Protein AF-A0A0F8WGF6-F1 (afdb_monomer)

Sequence (261 aa):
LGSDKEVLELLQSGDIAFAFGIPAAKLSSFLPEWDALTLPYLFQSEQEMIDWTRSEASKIMFEKLERGGFKGISYSSFSMRVPLSNKPLRSIEDFKGLKIRVMGTPVAIDTYKALGASSVPMPFGEVYIALQTGVVDACENGTATLYGQRFYEVADYLSTLAVLPSLSLTLMSKKVWDSLSQEEQKAIMDAEPEVFETTKNALFALNEKGLTEMKKAGIEIIEPVNPEDFSRALRGVWDKYLPKFEPWVQDIVKGILGDRY

Structure (mmCIF, N/CA/C/O backbone):
data_AF-A0A0F8WGF6-F1
#
_entry.id   AF-A0A0F8WGF6-F1
#
loop_
_atom_site.group_PDB
_atom_site.id
_atom_site.type_symbol
_atom_site.label_atom_id
_atom_site.label_alt_id
_atom_site.label_comp_id
_atom_site.label_asym_id
_atom_site.label_entity_id
_atom_site.label_seq_id
_atom_site.pdbx_PDB_ins_code
_atom_site.Cartn_x
_atom_site.Cartn_y
_atom_site.Cartn_z
_atom_site.occupancy
_atom_site.B_iso_or_equiv
_atom_site.auth_seq_id
_atom_site.auth_comp_id
_atom_site.auth_asym_id
_atom_site.auth_atom_id
_atom_site.pdbx_PDB_model_num
ATOM 1 N N . LEU A 1 1 ? -4.273 -18.028 7.497 1.00 81.06 1 LEU A N 1
ATOM 2 C CA . LEU A 1 1 ? -5.603 -18.613 7.785 1.00 81.06 1 LEU A CA 1
ATOM 3 C C . LEU A 1 1 ? -6.486 -18.503 6.534 1.00 81.06 1 LEU A C 1
ATOM 5 O O . LEU A 1 1 ? -7.626 -18.083 6.631 1.00 81.06 1 LEU A O 1
ATOM 9 N N . GLY A 1 2 ? -5.944 -18.842 5.357 1.00 84.62 2 GLY A N 1
ATOM 10 C CA . GLY A 1 2 ? -6.546 -18.467 4.072 1.00 84.62 2 GLY A CA 1
ATOM 11 C C . GLY A 1 2 ? -6.038 -17.125 3.530 1.00 84.62 2 GLY A C 1
ATOM 12 O O . GLY A 1 2 ? -5.078 -16.556 4.056 1.00 84.62 2 GLY A O 1
ATOM 13 N N . SER A 1 3 ? -6.670 -16.677 2.451 1.00 83.25 3 SER A N 1
ATOM 14 C CA . SER A 1 3 ? -6.510 -15.383 1.782 1.00 83.25 3 SER A CA 1
ATOM 15 C C . SER A 1 3 ? -6.989 -14.206 2.643 1.00 83.25 3 SER A C 1
ATOM 17 O O . SER A 1 3 ? -7.759 -14.391 3.581 1.00 83.25 3 SER A O 1
ATOM 19 N N . ASP A 1 4 ? -6.603 -12.974 2.288 1.00 86.31 4 ASP A N 1
ATOM 20 C CA . ASP A 1 4 ? -7.017 -11.763 3.024 1.00 86.31 4 ASP A CA 1
ATOM 21 C C . ASP A 1 4 ? -8.543 -11.645 3.169 1.00 86.31 4 ASP A C 1
ATOM 23 O O . ASP A 1 4 ? -9.040 -11.212 4.206 1.00 86.31 4 ASP A O 1
ATOM 27 N N . LYS A 1 5 ? -9.295 -12.055 2.138 1.00 86.25 5 LYS A N 1
ATOM 28 C CA . LYS A 1 5 ? -10.762 -12.031 2.156 1.00 86.25 5 LYS A CA 1
ATOM 29 C C . LYS A 1 5 ? -11.323 -13.024 3.175 1.00 86.25 5 LYS A C 1
ATOM 31 O O . LYS A 1 5 ? -12.173 -12.645 3.970 1.00 86.25 5 LYS A O 1
ATOM 36 N N . GLU A 1 6 ? -10.821 -14.256 3.174 1.00 91.12 6 GLU A N 1
ATOM 37 C CA . GLU A 1 6 ? -11.247 -15.294 4.124 1.00 91.12 6 GLU A CA 1
ATOM 38 C C . GLU A 1 6 ? -10.898 -14.888 5.563 1.00 91.12 6 GLU A C 1
ATOM 40 O O . GLU A 1 6 ? -11.707 -15.051 6.469 1.00 91.12 6 GLU A O 1
ATOM 45 N N . VAL A 1 7 ? -9.728 -14.278 5.782 1.00 94.56 7 VAL A N 1
ATOM 46 C CA . VAL A 1 7 ? -9.333 -13.752 7.100 1.00 94.56 7 VAL A CA 1
ATOM 47 C C . VAL A 1 7 ? -10.275 -12.639 7.572 1.00 94.56 7 VAL A C 1
ATOM 49 O O . VAL A 1 7 ? -10.658 -12.621 8.741 1.00 94.56 7 VAL A O 1
ATOM 52 N N . LEU A 1 8 ? -10.679 -11.729 6.682 1.00 95.38 8 LEU A N 1
ATOM 53 C CA . LEU A 1 8 ? -11.668 -10.695 7.000 1.00 95.38 8 LEU A CA 1
ATOM 54 C C . LEU A 1 8 ? -13.040 -11.304 7.332 1.00 95.38 8 LEU A C 1
ATOM 56 O O . LEU A 1 8 ? -13.666 -10.888 8.300 1.00 95.38 8 LEU A O 1
ATOM 60 N N . GLU A 1 9 ? -13.488 -12.328 6.610 1.00 95.44 9 GLU A N 1
ATOM 61 C CA . GLU A 1 9 ? -14.743 -13.031 6.920 1.00 9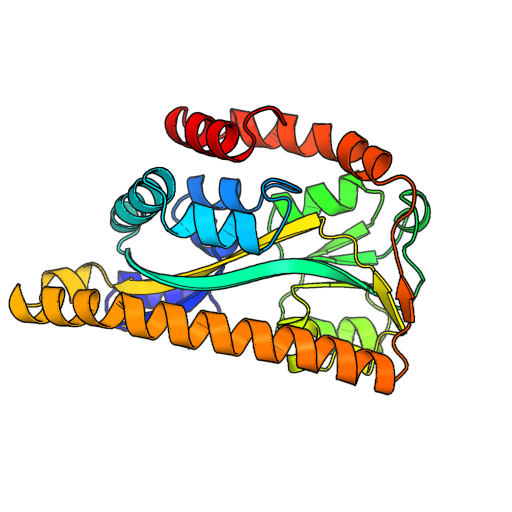5.44 9 GLU A CA 1
ATOM 62 C C . GLU A 1 9 ? -14.691 -13.717 8.303 1.00 95.44 9 GLU A C 1
ATOM 64 O O . GLU A 1 9 ? -15.644 -13.604 9.077 1.00 95.44 9 GLU A O 1
ATOM 69 N N . LEU A 1 10 ? -13.556 -14.330 8.669 1.00 97.50 10 LEU A N 1
ATOM 70 C CA . LEU A 1 10 ? -13.339 -14.912 10.005 1.00 97.50 10 LEU A CA 1
ATOM 71 C C . LEU A 1 10 ? -13.330 -13.850 11.122 1.00 97.50 10 LEU A C 1
ATOM 73 O O . LEU A 1 10 ? -13.774 -14.115 12.242 1.00 97.50 10 LEU A O 1
ATOM 77 N N . LEU A 1 11 ? -12.833 -12.639 10.843 1.00 97.62 11 LEU A N 1
ATOM 78 C CA . LEU A 1 11 ? -12.949 -11.515 11.777 1.00 97.62 11 LEU A CA 1
ATOM 79 C C . LEU A 1 11 ? -14.412 -11.084 11.945 1.00 97.62 11 LEU A C 1
ATOM 81 O O . LEU A 1 11 ? -14.843 -10.829 13.069 1.00 97.62 11 LEU A O 1
ATOM 85 N N . GLN A 1 12 ? -15.198 -11.019 10.866 1.00 96.44 12 GLN A N 1
ATOM 86 C CA . GLN A 1 12 ? -16.612 -10.629 10.947 1.00 96.44 12 GLN A CA 1
ATOM 87 C C . GLN A 1 12 ? -17.445 -11.625 11.763 1.00 96.44 12 GLN A C 1
ATOM 89 O O . GLN A 1 12 ? -18.281 -11.210 12.569 1.00 96.44 12 GLN A O 1
ATOM 94 N N . SER A 1 13 ? -17.214 -12.931 11.589 1.00 96.94 13 SER A N 1
ATOM 95 C CA . SER A 1 13 ? -17.909 -13.973 12.359 1.00 96.94 13 SER A CA 1
ATOM 96 C C . SER A 1 13 ? -17.486 -14.007 13.834 1.00 96.94 13 SER A C 1
ATOM 98 O O . SER A 1 13 ? -18.266 -14.439 14.697 1.00 96.94 13 SER A O 1
ATOM 100 N N . GLY A 1 14 ? -16.287 -13.494 14.132 1.00 97.62 14 GLY A N 1
ATOM 101 C CA . GLY A 1 14 ? -15.643 -13.566 15.441 1.00 97.62 14 GLY A CA 1
ATOM 102 C C . GLY A 1 14 ? -14.938 -14.899 15.694 1.00 97.62 14 GLY A C 1
ATOM 103 O O . GLY A 1 14 ? -14.592 -15.177 16.839 1.00 97.62 14 GLY A O 1
ATOM 104 N N . ASP A 1 15 ? -14.724 -15.711 14.653 1.00 97.81 15 ASP A N 1
ATOM 105 C CA . ASP A 1 15 ? -13.977 -16.972 14.752 1.00 97.81 15 ASP A CA 1
ATOM 106 C C . ASP A 1 15 ? -12.487 -16.723 15.022 1.00 97.81 15 ASP A C 1
ATOM 108 O O . ASP A 1 15 ? -11.810 -17.549 15.636 1.00 97.81 15 ASP A O 1
ATOM 112 N N . ILE A 1 16 ? -11.981 -15.558 14.602 1.00 98.06 16 ILE A N 1
ATOM 113 C CA . ILE A 1 16 ? -10.690 -15.027 15.039 1.00 98.06 16 ILE A CA 1
ATOM 114 C C . ILE A 1 16 ? -10.862 -13.638 15.648 1.00 98.06 16 ILE A C 1
ATOM 116 O O . ILE A 1 16 ? -11.676 -12.832 15.197 1.00 98.06 16 ILE A O 1
ATOM 120 N N . ALA A 1 17 ? -10.068 -13.351 16.680 1.00 97.69 17 ALA A N 1
ATOM 121 C CA . ALA A 1 17 ? -10.114 -12.067 17.365 1.00 97.69 17 ALA A CA 1
ATOM 122 C C . ALA A 1 17 ? -9.336 -10.991 16.604 1.00 97.69 17 ALA A C 1
ATOM 124 O O . ALA A 1 17 ? -9.873 -9.914 16.393 1.00 97.69 17 ALA A O 1
ATOM 125 N N . PHE A 1 18 ? -8.109 -11.287 16.165 1.00 97.25 18 PHE A N 1
ATOM 126 C CA . PHE A 1 18 ? -7.213 -10.325 15.522 1.00 97.25 18 PHE A CA 1
ATOM 127 C C . PHE A 1 18 ? -6.717 -10.819 14.166 1.00 97.25 18 PHE A C 1
ATOM 129 O O . PHE A 1 18 ? -6.469 -12.011 13.979 1.00 97.25 18 PHE A O 1
ATOM 136 N N . ALA A 1 19 ? -6.486 -9.877 13.255 1.00 96.25 19 ALA A N 1
ATOM 137 C CA . ALA A 1 19 ? -5.658 -10.080 12.078 1.00 96.25 19 ALA A CA 1
ATOM 138 C C . ALA A 1 19 ? -4.670 -8.922 11.931 1.00 96.25 19 ALA A C 1
ATOM 140 O O . ALA A 1 19 ? -5.023 -7.754 12.087 1.00 96.25 19 ALA A O 1
ATOM 141 N N . PHE A 1 20 ? -3.425 -9.263 11.620 1.00 92.75 20 PHE A N 1
ATOM 142 C CA . PHE A 1 20 ? -2.333 -8.317 11.431 1.00 92.75 20 PHE A CA 1
ATOM 143 C C . PHE A 1 20 ? -1.963 -8.231 9.950 1.00 92.75 20 PHE A C 1
ATOM 145 O O . PHE A 1 20 ? -1.984 -9.246 9.253 1.00 92.75 20 PHE A O 1
ATOM 152 N N . GLY A 1 21 ? -1.580 -7.041 9.481 1.00 89.44 21 GLY A N 1
ATOM 153 C CA . GLY A 1 21 ? -1.064 -6.856 8.125 1.00 89.44 21 GLY A CA 1
ATOM 154 C C . GLY A 1 21 ? -2.125 -6.935 7.028 1.00 89.44 21 GLY A C 1
ATOM 155 O O . GLY A 1 21 ? -1.789 -7.273 5.897 1.00 89.44 21 GLY A O 1
ATOM 156 N N . ILE A 1 22 ? -3.392 -6.633 7.331 1.00 92.44 22 ILE A N 1
ATOM 157 C CA . ILE A 1 22 ? -4.458 -6.620 6.323 1.00 92.44 22 ILE A CA 1
ATOM 158 C C . ILE A 1 22 ? -4.284 -5.398 5.415 1.00 92.44 22 ILE A C 1
ATOM 160 O O . ILE A 1 22 ? -4.376 -4.274 5.916 1.00 92.44 22 ILE A O 1
ATOM 164 N N . PRO A 1 23 ? -4.076 -5.558 4.095 1.00 90.94 23 PRO A N 1
ATOM 165 C CA . PRO A 1 23 ? -3.904 -4.412 3.210 1.00 90.94 23 PRO A CA 1
ATOM 166 C C . PRO A 1 23 ? -5.186 -3.575 3.115 1.00 90.94 23 PRO A C 1
ATOM 168 O O . PRO A 1 23 ? -6.272 -4.117 2.905 1.00 90.94 23 PRO A O 1
ATOM 171 N N . ALA A 1 24 ? -5.061 -2.246 3.161 1.00 92.81 24 ALA A N 1
ATOM 172 C CA . ALA A 1 24 ? -6.176 -1.309 2.982 1.00 92.81 24 ALA A CA 1
ATOM 173 C C . ALA A 1 24 ? -6.967 -1.589 1.690 1.00 92.81 24 ALA A C 1
ATOM 175 O O . ALA A 1 24 ? -8.193 -1.621 1.685 1.00 92.81 24 ALA A O 1
ATOM 176 N N . ALA A 1 25 ? -6.261 -1.921 0.611 1.00 89.25 25 ALA A N 1
ATOM 177 C CA . ALA A 1 25 ? -6.846 -2.266 -0.683 1.00 89.25 25 ALA A CA 1
ATOM 178 C C . ALA A 1 25 ? -7.723 -3.537 -0.678 1.00 89.25 25 ALA A C 1
ATOM 180 O O . ALA A 1 25 ? -8.419 -3.810 -1.650 1.00 89.25 25 ALA A O 1
ATOM 181 N N . LYS A 1 26 ? -7.652 -4.370 0.368 1.00 88.75 26 LYS A N 1
ATOM 182 C CA . LYS A 1 26 ? -8.511 -5.555 0.533 1.00 88.75 26 LYS A CA 1
ATOM 183 C C . LYS A 1 26 ? -9.782 -5.240 1.309 1.00 88.75 26 LYS A C 1
ATOM 185 O O . LYS A 1 26 ? -10.792 -5.911 1.107 1.00 88.75 26 LYS A O 1
ATOM 190 N N . LEU A 1 27 ? -9.756 -4.191 2.130 1.00 91.62 27 LEU A N 1
ATOM 191 C CA . LEU A 1 27 ? -10.931 -3.715 2.854 1.00 91.62 27 LEU A CA 1
ATOM 192 C C . LEU A 1 27 ? -12.001 -3.148 1.926 1.00 91.62 27 LEU A C 1
ATOM 194 O O . LEU A 1 27 ? -13.174 -3.209 2.275 1.00 91.62 27 LEU A O 1
ATOM 198 N N . SER A 1 28 ? -11.644 -2.676 0.731 1.00 88.06 28 SER A N 1
ATOM 199 C CA . SER A 1 28 ? -12.600 -2.101 -0.224 1.00 88.06 28 SER A CA 1
ATOM 200 C C . SER A 1 28 ? -13.688 -3.058 -0.702 1.00 88.06 28 SER A C 1
ATOM 202 O O . SER A 1 28 ? -14.770 -2.614 -1.076 1.00 88.06 28 SER A O 1
ATOM 204 N N . SER A 1 29 ? -13.452 -4.372 -0.612 1.00 86.50 29 SER A N 1
ATOM 205 C CA . SER A 1 29 ? -14.488 -5.385 -0.866 1.00 86.50 29 SER A CA 1
ATOM 206 C C . SER A 1 29 ? -15.627 -5.352 0.164 1.00 86.50 29 SER A C 1
ATOM 208 O O . SER A 1 29 ? -16.708 -5.864 -0.111 1.00 86.50 29 SER A O 1
ATOM 210 N N . PHE A 1 30 ? -15.390 -4.748 1.330 1.00 90.69 30 PHE A N 1
ATOM 211 C CA . PHE A 1 30 ? -16.356 -4.568 2.416 1.00 90.69 30 PHE A CA 1
ATOM 212 C C . PHE A 1 30 ? -16.740 -3.093 2.603 1.00 90.69 30 PHE A C 1
ATOM 214 O O . PHE A 1 30 ? -17.878 -2.784 2.947 1.00 90.69 30 PHE A O 1
ATOM 221 N N . LEU A 1 31 ? -15.784 -2.187 2.394 1.00 94.31 31 LEU A N 1
ATOM 222 C CA . LEU A 1 31 ? -15.858 -0.765 2.718 1.00 94.31 31 LEU A CA 1
ATOM 223 C C . LEU A 1 31 ? -15.196 0.051 1.593 1.00 94.31 31 LEU A C 1
ATOM 225 O O . LEU A 1 31 ? -13.993 0.324 1.664 1.00 94.31 31 LEU A O 1
ATOM 229 N N . PRO A 1 32 ? -15.946 0.418 0.536 1.00 92.44 32 PRO A N 1
ATOM 230 C CA . PRO A 1 32 ? -15.393 0.997 -0.690 1.00 92.44 32 PRO A CA 1
ATOM 231 C C . PRO A 1 32 ? -14.498 2.224 -0.488 1.00 92.44 32 PRO A C 1
ATOM 233 O O . PRO A 1 32 ? -13.581 2.432 -1.277 1.00 92.44 32 PRO A O 1
ATOM 236 N N . GLU A 1 33 ? -14.704 3.018 0.568 1.00 94.12 33 GLU A N 1
ATOM 237 C CA . GLU A 1 33 ? -13.863 4.181 0.881 1.00 94.12 33 GLU A CA 1
ATOM 238 C C . GLU A 1 33 ? -12.366 3.858 1.033 1.00 94.12 33 GLU A C 1
ATOM 240 O O . GLU A 1 33 ? -11.526 4.721 0.783 1.00 94.12 33 GLU A O 1
ATOM 245 N N . TRP A 1 34 ? -12.007 2.624 1.399 1.00 94.31 34 TRP A N 1
ATOM 246 C CA . TRP A 1 34 ? -10.612 2.226 1.603 1.00 94.31 34 TRP A CA 1
ATOM 247 C C . TRP A 1 34 ? -9.813 2.132 0.301 1.00 94.31 34 TRP A C 1
ATOM 249 O O . TRP A 1 34 ? -8.591 2.285 0.333 1.00 94.31 34 TRP A O 1
ATOM 259 N N . ASP A 1 35 ? -10.479 1.970 -0.849 1.00 92.44 35 ASP A N 1
ATOM 260 C CA . ASP A 1 35 ? -9.809 2.053 -2.153 1.00 92.44 35 ASP A CA 1
ATOM 261 C C . ASP A 1 35 ? -9.271 3.467 -2.424 1.00 92.44 35 ASP A C 1
ATOM 263 O O . ASP A 1 35 ? -8.297 3.612 -3.164 1.00 92.44 35 ASP A O 1
ATOM 267 N N . ALA A 1 36 ? -9.836 4.511 -1.804 1.00 94.69 36 ALA A N 1
ATOM 268 C CA . ALA A 1 36 ? -9.379 5.885 -2.009 1.00 94.69 36 ALA A CA 1
ATOM 269 C C . ALA A 1 36 ? -7.936 6.087 -1.519 1.00 94.69 36 ALA A C 1
ATOM 271 O O . ALA A 1 36 ? -7.172 6.820 -2.140 1.00 94.69 36 ALA A O 1
ATOM 272 N N . LEU A 1 37 ? -7.528 5.358 -0.471 1.00 94.81 37 LEU A N 1
ATOM 273 C CA . LEU A 1 37 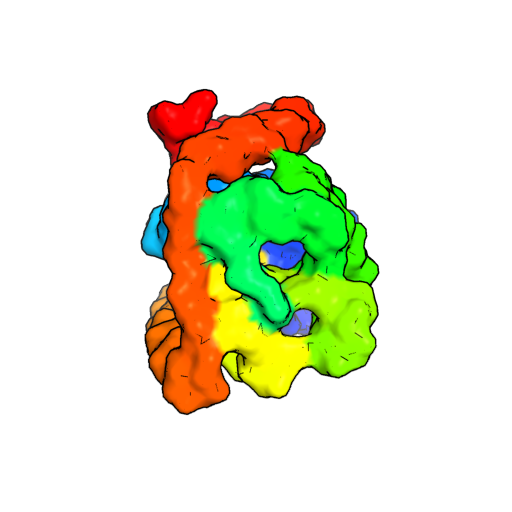? -6.163 5.380 0.070 1.00 94.81 37 LEU A CA 1
ATOM 274 C C . LEU A 1 37 ? -5.141 4.644 -0.807 1.00 94.81 37 LEU A C 1
ATOM 276 O O . LEU A 1 37 ? -3.960 4.611 -0.474 1.00 94.81 37 LEU A O 1
ATOM 280 N N . THR A 1 38 ? -5.590 4.041 -1.908 1.00 93.38 38 THR A N 1
ATOM 281 C CA . THR A 1 38 ? -4.748 3.317 -2.870 1.00 93.38 38 THR A CA 1
ATOM 282 C C . THR A 1 38 ? -4.528 4.105 -4.159 1.00 93.38 38 THR A C 1
ATOM 284 O O . THR A 1 38 ? -3.831 3.628 -5.053 1.00 93.38 38 THR A O 1
ATOM 287 N N . LEU A 1 39 ? -5.123 5.301 -4.275 1.00 96.00 39 LEU A N 1
ATOM 288 C CA . LEU A 1 39 ? -4.996 6.135 -5.465 1.00 96.00 39 LEU A CA 1
ATOM 289 C C . LEU A 1 39 ? -3.527 6.511 -5.718 1.00 96.00 39 LEU A C 1
ATOM 291 O O . LEU A 1 39 ? -2.783 6.807 -4.775 1.00 96.00 39 LEU A O 1
ATOM 295 N N . PRO A 1 40 ? -3.088 6.496 -6.988 1.00 95.81 40 PRO A N 1
ATOM 296 C CA . PRO A 1 40 ? -1.686 6.694 -7.317 1.00 95.81 40 PRO A CA 1
ATOM 297 C C . PRO A 1 40 ? -1.233 8.122 -6.996 1.00 95.81 40 PRO A C 1
ATOM 299 O O . PRO A 1 40 ? -1.952 9.081 -7.271 1.00 95.81 40 PRO A O 1
ATOM 302 N N . TYR A 1 41 ? -0.036 8.255 -6.422 1.00 94.88 41 TYR A N 1
ATOM 303 C CA . TYR A 1 41 ? 0.543 9.508 -5.915 1.00 94.88 41 TYR A CA 1
ATOM 304 C C . TYR A 1 41 ? -0.304 10.271 -4.884 1.00 94.88 41 TYR A C 1
ATOM 306 O O . TYR A 1 41 ? -0.076 11.465 -4.652 1.00 94.88 41 TYR A O 1
ATOM 314 N N . LEU A 1 42 ? -1.247 9.596 -4.212 1.00 96.19 42 LEU A N 1
ATOM 315 C CA . LEU A 1 42 ? -1.974 10.193 -3.090 1.00 96.19 42 LEU A CA 1
ATOM 316 C C . LEU A 1 42 ? -0.996 10.720 -2.029 1.00 96.19 42 LEU A C 1
ATOM 318 O O . LEU A 1 42 ? -1.110 11.872 -1.623 1.00 96.19 42 LEU A O 1
ATOM 322 N N . PHE A 1 43 ? 0.013 9.923 -1.672 1.00 95.62 43 PHE A N 1
ATOM 323 C CA . PHE A 1 43 ? 1.134 10.323 -0.819 1.00 95.62 43 PHE A CA 1
ATOM 324 C C . PHE A 1 43 ? 2.415 10.469 -1.656 1.00 95.62 43 PHE A C 1
ATOM 326 O O . PHE A 1 43 ? 2.632 9.705 -2.597 1.00 95.62 43 PHE A O 1
ATOM 333 N N . GLN A 1 44 ? 3.263 11.435 -1.309 1.00 89.81 44 GLN A N 1
ATOM 334 C CA . GLN A 1 44 ? 4.569 11.699 -1.926 1.00 89.81 44 GLN A CA 1
ATOM 335 C C . GLN A 1 44 ? 5.710 10.966 -1.216 1.00 89.81 44 GLN A C 1
ATOM 337 O O . GLN A 1 44 ? 6.784 10.787 -1.786 1.00 89.81 44 GLN A O 1
ATOM 342 N N . SER A 1 45 ? 5.508 10.553 0.037 1.00 91.31 45 SER A N 1
ATOM 343 C CA . SER A 1 45 ? 6.515 9.827 0.809 1.00 91.31 45 SER A CA 1
ATOM 344 C C . SER A 1 45 ? 5.893 8.921 1.869 1.00 91.31 45 SER A C 1
ATOM 346 O O . SER A 1 45 ? 4.755 9.120 2.298 1.00 91.31 45 SER A O 1
ATOM 348 N N . GLU A 1 46 ? 6.676 7.949 2.339 1.00 92.19 46 GLU A N 1
ATOM 349 C CA . GLU A 1 46 ? 6.305 7.124 3.495 1.00 92.19 46 GLU A CA 1
ATOM 350 C C . GLU A 1 46 ? 6.113 7.983 4.756 1.00 92.19 46 GLU A C 1
ATOM 352 O O . GLU A 1 46 ? 5.229 7.694 5.556 1.00 92.19 46 GLU A O 1
ATOM 357 N N . GLN A 1 47 ? 6.873 9.077 4.907 1.00 93.00 47 GLN A N 1
ATOM 358 C CA . GLN A 1 47 ? 6.732 9.991 6.043 1.00 93.00 47 GLN A CA 1
ATOM 359 C C . GLN A 1 47 ? 5.387 10.728 6.024 1.00 93.00 47 GLN A C 1
ATOM 361 O O . GLN A 1 47 ? 4.693 10.737 7.034 1.00 93.00 47 GLN A O 1
ATOM 366 N N . GLU A 1 48 ? 4.974 11.273 4.874 1.00 95.06 48 GLU A N 1
ATOM 367 C CA . GLU A 1 48 ? 3.656 11.916 4.727 1.00 95.06 48 GLU A CA 1
ATOM 368 C C . GLU A 1 48 ? 2.521 10.927 5.035 1.00 95.06 48 GLU A C 1
ATOM 370 O O . GLU A 1 48 ? 1.548 11.268 5.708 1.00 95.06 48 GLU A O 1
ATOM 375 N N . MET A 1 49 ? 2.670 9.674 4.594 1.00 95.12 49 MET A N 1
ATOM 376 C CA . MET A 1 49 ? 1.724 8.601 4.893 1.00 95.12 49 MET A CA 1
ATOM 377 C C . MET A 1 49 ? 1.653 8.302 6.398 1.00 95.12 49 MET A C 1
ATOM 379 O O . MET A 1 49 ? 0.558 8.190 6.949 1.00 95.12 49 MET A O 1
ATOM 383 N N . ILE A 1 50 ? 2.797 8.214 7.081 1.00 94.62 50 ILE A N 1
ATOM 384 C CA . ILE A 1 50 ? 2.871 8.004 8.535 1.00 94.62 50 ILE A CA 1
ATOM 385 C C . ILE A 1 50 ? 2.246 9.176 9.292 1.00 94.62 50 ILE A C 1
ATOM 387 O O . ILE A 1 50 ? 1.450 8.954 10.205 1.00 94.62 50 ILE A O 1
ATOM 391 N N . ASP A 1 51 ? 2.546 10.413 8.907 1.00 95.00 51 ASP A N 1
ATOM 392 C CA . ASP A 1 51 ? 1.984 11.598 9.557 1.00 95.00 51 ASP A CA 1
ATOM 393 C C . ASP A 1 51 ? 0.460 11.637 9.387 1.00 95.00 51 ASP A C 1
ATOM 395 O O . ASP A 1 51 ? -0.276 11.875 10.350 1.00 95.00 51 ASP A O 1
ATOM 399 N N . TRP A 1 52 ? -0.038 11.289 8.194 1.00 96.19 52 TRP A N 1
ATOM 400 C CA . TRP A 1 52 ? -1.472 11.174 7.944 1.00 96.19 52 TRP A CA 1
ATOM 401 C C . TRP A 1 52 ? -2.146 10.125 8.830 1.00 96.19 52 TRP A C 1
ATOM 403 O O . TRP A 1 52 ? -3.272 10.347 9.277 1.00 96.19 52 TRP A O 1
ATOM 413 N N . THR A 1 53 ? -1.480 9.015 9.158 1.00 94.00 53 THR A N 1
ATOM 414 C CA . THR A 1 53 ? -2.094 7.961 9.990 1.00 94.00 53 THR A CA 1
ATOM 415 C C . THR A 1 53 ? -2.445 8.435 11.400 1.00 94.00 53 THR A C 1
ATOM 417 O O . THR A 1 53 ? -3.338 7.865 12.028 1.00 94.00 53 THR A O 1
ATOM 420 N N . ARG A 1 54 ? -1.823 9.530 11.857 1.00 91.94 54 ARG A N 1
ATOM 421 C CA . ARG A 1 54 ? -2.078 10.196 13.145 1.00 91.94 54 ARG A CA 1
ATOM 422 C C . ARG A 1 54 ? -3.106 11.329 13.057 1.00 91.94 54 ARG A C 1
ATOM 424 O O . ARG A 1 54 ? -3.434 11.944 14.071 1.00 91.94 54 ARG A O 1
ATOM 431 N N . SER A 1 55 ? -3.596 11.632 11.857 1.00 96.25 55 SER A N 1
ATOM 432 C CA . SER A 1 55 ? -4.540 12.721 11.609 1.00 96.25 55 SER A CA 1
ATOM 433 C C . SER A 1 55 ? -5.968 12.380 12.040 1.00 96.25 55 SER A C 1
ATOM 435 O O . SER A 1 55 ? -6.341 11.218 12.203 1.00 96.25 55 SER A O 1
ATOM 437 N N . GLU A 1 56 ? -6.809 13.408 12.150 1.00 96.12 56 GLU A N 1
ATOM 438 C CA . GLU A 1 56 ? -8.243 13.229 12.395 1.00 96.12 56 GLU A CA 1
ATOM 439 C C . GLU A 1 56 ? -8.944 12.494 11.241 1.00 96.12 56 GLU A C 1
ATOM 441 O O . GLU A 1 56 ? -9.806 11.651 11.471 1.00 96.12 56 GLU A O 1
ATOM 446 N N . ALA A 1 57 ? -8.518 12.731 9.996 1.00 96.56 57 ALA A N 1
ATOM 447 C CA . ALA A 1 57 ? -9.041 12.027 8.826 1.00 96.56 57 ALA A CA 1
ATOM 448 C C . ALA A 1 57 ? -8.818 10.508 8.915 1.00 96.56 57 ALA A C 1
ATOM 450 O O . ALA A 1 57 ? -9.708 9.722 8.593 1.00 96.56 57 ALA A O 1
ATOM 451 N N . SER A 1 58 ? -7.646 10.093 9.398 1.00 96.06 58 SER A N 1
ATOM 452 C CA . SER A 1 58 ? -7.330 8.684 9.636 1.00 96.06 58 SER A CA 1
ATOM 453 C C . SER A 1 58 ? -8.218 8.066 10.726 1.00 96.06 58 SER A C 1
ATOM 455 O O . SER A 1 58 ? -8.722 6.955 10.551 1.00 96.06 58 SER A O 1
ATOM 457 N N . LYS A 1 59 ? -8.499 8.802 11.812 1.00 95.00 59 LYS A N 1
ATOM 458 C CA . LYS A 1 59 ? -9.439 8.344 12.852 1.00 95.00 59 LYS A CA 1
ATOM 459 C C . LYS A 1 59 ? -10.846 8.143 12.296 1.00 95.00 59 LYS A C 1
ATOM 461 O O . LYS A 1 59 ? -11.444 7.102 12.550 1.00 95.00 59 LYS A O 1
ATOM 466 N N . ILE A 1 60 ? -11.333 9.074 11.471 1.00 96.12 60 ILE A N 1
ATOM 467 C CA . ILE A 1 60 ? -12.630 8.941 10.789 1.00 96.12 60 ILE A CA 1
ATOM 468 C C . ILE A 1 60 ? -12.657 7.662 9.940 1.00 96.12 60 ILE A C 1
ATOM 470 O O . ILE A 1 60 ? -13.623 6.904 10.010 1.00 96.12 60 ILE A O 1
ATOM 474 N N . MET A 1 61 ? -11.595 7.375 9.175 1.00 96.38 61 MET A N 1
ATOM 475 C CA . MET A 1 61 ? -11.490 6.123 8.409 1.00 96.38 61 MET A CA 1
ATOM 476 C C . MET A 1 61 ? -11.575 4.890 9.321 1.00 96.38 61 MET A C 1
ATOM 478 O O . MET A 1 61 ? -12.310 3.950 9.015 1.00 96.38 61 MET A O 1
ATOM 482 N N . PHE A 1 62 ? -10.884 4.904 10.466 1.00 94.81 62 PHE A N 1
ATOM 483 C CA . PHE A 1 62 ? -10.929 3.822 11.454 1.00 94.81 62 PHE A CA 1
ATOM 484 C C . PHE A 1 62 ? -12.321 3.617 12.055 1.00 94.81 62 PHE A C 1
ATOM 486 O O . PHE A 1 62 ? -12.764 2.480 12.180 1.00 94.81 62 PHE A O 1
ATOM 493 N N . GLU A 1 63 ? -13.045 4.685 12.382 1.00 94.69 63 GLU A N 1
ATOM 494 C CA . GLU A 1 63 ? -14.422 4.587 12.881 1.00 94.69 63 GLU A CA 1
ATOM 495 C C . GLU A 1 63 ? -15.354 3.932 11.854 1.00 94.69 63 GLU A C 1
ATOM 497 O O . GLU A 1 63 ? -16.235 3.144 12.205 1.00 94.69 63 GLU A O 1
ATOM 502 N N . LYS A 1 64 ? -15.148 4.199 10.558 1.00 95.31 64 LYS A N 1
ATOM 503 C CA . LYS A 1 64 ? -15.956 3.586 9.495 1.00 95.31 64 LYS A CA 1
ATOM 504 C C . LYS A 1 64 ? -15.735 2.082 9.339 1.00 95.31 64 LYS A C 1
ATOM 506 O O . LYS A 1 64 ? -16.640 1.432 8.806 1.00 95.31 64 LYS A O 1
ATOM 511 N N . LEU A 1 65 ? -14.622 1.525 9.839 1.00 96.62 65 LEU A N 1
ATOM 512 C CA . LEU A 1 65 ? -14.366 0.075 9.855 1.00 96.62 65 LEU A CA 1
ATOM 513 C C . LEU A 1 65 ? -15.449 -0.703 10.597 1.00 96.62 65 LEU A C 1
ATOM 515 O O . LEU A 1 65 ? -15.780 -1.826 10.209 1.00 96.62 65 LEU A O 1
ATOM 519 N N . GLU A 1 66 ? -16.050 -0.090 11.619 1.00 96.38 66 GLU A N 1
ATOM 520 C CA . GLU A 1 66 ? -17.044 -0.752 12.462 1.00 96.38 66 GLU A CA 1
ATOM 521 C C . GLU A 1 66 ? -18.296 -1.147 11.665 1.00 96.38 66 GLU A C 1
ATOM 523 O O . GLU A 1 66 ? -18.912 -2.171 11.958 1.00 96.38 66 GLU A O 1
ATOM 528 N N . ARG A 1 67 ? -18.613 -0.421 10.580 1.00 95.06 67 ARG A N 1
ATOM 529 C CA . ARG A 1 67 ? -19.700 -0.768 9.641 1.00 95.06 67 ARG A CA 1
ATOM 530 C C . ARG A 1 67 ? -19.461 -2.096 8.925 1.00 95.06 67 ARG A C 1
ATOM 532 O O . ARG A 1 67 ? -20.414 -2.762 8.539 1.00 95.06 67 ARG A O 1
ATOM 539 N N . GLY A 1 68 ? -18.194 -2.463 8.752 1.00 95.56 68 GLY A N 1
ATOM 540 C CA . GLY A 1 68 ? -17.769 -3.737 8.188 1.00 95.56 68 GLY A CA 1
ATOM 541 C C . GLY A 1 68 ? -17.621 -4.842 9.233 1.00 95.56 68 GLY A C 1
ATOM 542 O O . GLY A 1 68 ? -17.202 -5.931 8.872 1.00 95.56 68 GLY A O 1
ATOM 543 N N . GLY A 1 69 ? -17.938 -4.604 10.510 1.00 97.00 69 GLY A N 1
ATOM 544 C CA . GLY A 1 69 ? -17.716 -5.590 11.572 1.00 97.00 69 GLY A CA 1
ATOM 545 C C . GLY A 1 69 ? -16.261 -5.672 12.046 1.00 97.00 69 GLY A C 1
ATOM 546 O O . GLY A 1 69 ? -15.875 -6.661 12.670 1.00 97.00 69 GLY A O 1
ATOM 547 N N . PHE A 1 70 ? -15.462 -4.630 11.798 1.00 98.25 70 PHE A N 1
ATOM 548 C CA . PHE A 1 70 ? -14.057 -4.564 12.194 1.00 98.25 70 PHE A CA 1
ATOM 549 C C . PHE A 1 70 ? -13.810 -3.416 13.168 1.00 98.25 70 PHE A C 1
ATOM 551 O O . PHE A 1 70 ? -14.275 -2.299 12.962 1.00 98.25 70 PHE A O 1
ATOM 558 N N . LYS A 1 71 ? -13.019 -3.666 14.205 1.00 97.75 71 LYS A N 1
ATOM 559 C CA . LYS A 1 71 ? -12.415 -2.627 15.031 1.00 97.75 71 LYS A CA 1
ATOM 560 C C . LYS A 1 71 ? -10.995 -2.369 14.532 1.00 97.75 71 LYS A C 1
ATOM 562 O O . LYS A 1 71 ? -10.161 -3.272 14.555 1.00 97.75 71 LYS A O 1
ATOM 567 N N . GLY A 1 72 ? -10.718 -1.153 14.067 1.00 96.25 72 GLY A N 1
ATOM 568 C CA . GLY A 1 72 ? -9.351 -0.738 13.748 1.00 96.25 72 GLY A CA 1
ATOM 569 C C . GLY A 1 72 ? -8.525 -0.590 15.023 1.00 96.25 72 GLY A C 1
ATOM 570 O O . GLY A 1 72 ? -8.955 0.114 15.934 1.00 96.25 72 GLY A O 1
ATOM 571 N N . ILE A 1 73 ? -7.372 -1.261 15.083 1.00 96.06 73 ILE A N 1
ATOM 572 C CA . ILE A 1 73 ? -6.460 -1.204 16.234 1.00 96.06 73 ILE A CA 1
ATOM 573 C C . ILE A 1 73 ? -5.288 -0.288 15.922 1.00 96.06 73 ILE A C 1
ATOM 575 O O . ILE A 1 73 ? -5.129 0.733 16.568 1.00 96.06 73 ILE A O 1
ATOM 579 N N . SER A 1 74 ? -4.511 -0.619 14.893 1.00 95.38 74 SER A N 1
ATOM 580 C CA . SER A 1 74 ? -3.314 0.129 14.506 1.00 95.38 74 SER A CA 1
ATOM 581 C C . SER A 1 74 ? -3.098 0.029 13.005 1.00 95.38 74 SER A C 1
ATOM 583 O O . SER A 1 74 ? -3.585 -0.906 12.361 1.00 95.38 74 SER A O 1
ATOM 585 N N . TYR A 1 75 ? -2.316 0.937 12.439 1.00 94.75 75 TYR A N 1
ATOM 586 C CA . TYR A 1 75 ? -1.692 0.667 11.151 1.00 94.75 75 TYR A CA 1
ATOM 587 C C . TYR A 1 75 ? -0.427 -0.171 11.356 1.00 94.75 75 TYR A C 1
ATOM 589 O O . TYR A 1 75 ? 0.364 0.071 12.260 1.00 94.75 75 TYR A O 1
ATOM 597 N N . SER A 1 76 ? -0.226 -1.163 10.494 1.00 91.56 76 SER A N 1
ATOM 598 C CA . SER A 1 76 ? 0.844 -2.162 10.610 1.00 91.56 76 SER A CA 1
ATOM 599 C C . SER A 1 76 ? 1.863 -2.118 9.475 1.00 91.56 76 SER A C 1
ATOM 601 O O . SER A 1 76 ? 2.882 -2.798 9.546 1.00 91.56 76 SER A O 1
ATOM 603 N N . SER A 1 77 ? 1.614 -1.354 8.410 1.00 89.94 77 SER A N 1
ATOM 604 C CA . SER A 1 77 ? 2.589 -1.152 7.337 1.00 89.94 77 SER A CA 1
ATOM 605 C C . SER A 1 77 ? 2.280 0.097 6.526 1.00 89.94 77 SER A C 1
ATOM 607 O O . SER A 1 77 ? 1.111 0.396 6.287 1.00 89.94 77 SER A O 1
ATOM 609 N N . PHE A 1 78 ? 3.337 0.777 6.085 1.00 91.69 78 PHE A N 1
ATOM 610 C CA . PHE A 1 78 ? 3.321 1.976 5.249 1.00 91.69 78 PHE A CA 1
ATOM 611 C C . PHE A 1 78 ? 4.480 1.818 4.278 1.00 91.69 78 PHE A C 1
ATOM 613 O O . PHE A 1 78 ? 5.621 1.656 4.706 1.00 91.69 78 PHE A O 1
ATOM 620 N N . SER A 1 79 ? 4.199 1.793 2.983 1.00 92.69 79 SER A N 1
ATOM 621 C CA . SER A 1 79 ? 5.255 1.781 1.976 1.00 92.69 79 SER A CA 1
ATOM 622 C C . SER A 1 79 ? 4.785 2.414 0.687 1.00 92.69 79 SER A C 1
ATOM 624 O O . SER A 1 79 ? 3.595 2.386 0.360 1.00 92.69 79 SER A O 1
ATOM 626 N N . MET A 1 80 ? 5.738 2.943 -0.069 1.00 94.12 80 MET A N 1
ATOM 627 C CA . MET A 1 80 ? 5.502 3.256 -1.469 1.00 94.12 80 MET A CA 1
ATOM 628 C C . MET A 1 80 ? 5.830 2.034 -2.320 1.00 94.12 80 MET A C 1
ATOM 630 O O . MET A 1 80 ? 6.887 1.419 -2.178 1.00 94.12 80 MET A O 1
ATOM 634 N N . ARG A 1 81 ? 4.906 1.661 -3.204 1.00 95.00 81 ARG A N 1
ATOM 635 C CA . ARG A 1 81 ? 5.068 0.512 -4.091 1.00 95.00 81 ARG A CA 1
ATOM 636 C C . ARG A 1 81 ? 5.879 0.939 -5.303 1.00 95.00 81 ARG A C 1
ATOM 638 O O . ARG A 1 81 ? 5.506 1.874 -6.014 1.00 95.00 81 ARG A O 1
ATOM 645 N N . VAL A 1 82 ? 6.981 0.232 -5.509 1.00 95.81 82 VAL A N 1
ATOM 646 C CA . VAL A 1 82 ? 7.968 0.485 -6.554 1.00 95.81 82 VAL A CA 1
ATOM 647 C C . VAL A 1 82 ? 8.054 -0.710 -7.512 1.00 95.81 82 VAL A C 1
ATOM 649 O O . VAL A 1 82 ? 7.925 -1.856 -7.062 1.00 95.81 82 VAL A O 1
ATOM 652 N N . PRO A 1 83 ? 8.238 -0.488 -8.828 1.00 97.44 83 PRO A N 1
ATOM 653 C CA . PRO A 1 83 ? 8.421 -1.568 -9.790 1.00 97.44 83 PRO A CA 1
ATOM 654 C C . PRO A 1 83 ? 9.757 -2.303 -9.619 1.00 97.44 83 PRO A C 1
ATOM 656 O O . PRO A 1 83 ? 10.815 -1.677 -9.554 1.00 97.44 83 PRO A O 1
ATOM 659 N N . LEU A 1 84 ? 9.701 -3.633 -9.645 1.00 98.31 84 LEU A N 1
ATOM 660 C CA . LEU A 1 84 ? 10.843 -4.534 -9.803 1.00 98.31 84 LEU A CA 1
ATOM 661 C C . LEU A 1 84 ? 10.676 -5.289 -11.128 1.00 98.31 84 LEU A C 1
ATOM 663 O O . LEU A 1 84 ? 9.593 -5.813 -11.398 1.00 98.31 84 LEU A O 1
ATOM 667 N N . SER A 1 85 ? 11.705 -5.337 -11.969 1.00 98.12 85 SER A N 1
ATOM 668 C CA . SER A 1 85 ? 11.565 -5.762 -13.365 1.00 98.12 85 SER A CA 1
ATOM 669 C C . SER A 1 85 ? 12.818 -6.415 -13.948 1.00 98.12 85 SER A C 1
ATOM 671 O O . SER A 1 85 ? 13.930 -6.199 -13.482 1.00 98.12 85 SER A O 1
ATOM 673 N N . ASN A 1 86 ? 12.635 -7.171 -15.033 1.00 96.19 86 ASN A N 1
ATOM 674 C CA . ASN A 1 86 ? 13.709 -7.693 -15.900 1.00 96.19 86 ASN A CA 1
ATOM 675 C C . ASN A 1 86 ? 14.145 -6.685 -16.989 1.00 96.19 86 ASN A C 1
ATOM 677 O O . ASN A 1 86 ? 14.904 -7.007 -17.899 1.00 96.19 86 ASN A O 1
ATOM 681 N N . LYS A 1 87 ? 13.606 -5.460 -16.953 1.00 95.25 87 LYS A N 1
ATOM 682 C CA . LYS A 1 87 ? 13.925 -4.360 -17.878 1.00 95.25 87 LYS A CA 1
ATOM 683 C C . LYS A 1 87 ? 14.085 -3.061 -17.095 1.00 95.25 87 LYS A C 1
ATOM 685 O O . LYS A 1 87 ? 13.317 -2.863 -16.154 1.00 95.25 87 LYS A O 1
ATOM 690 N N . PRO A 1 88 ? 14.999 -2.158 -17.476 1.00 97.06 88 PRO A N 1
ATOM 691 C CA . PRO A 1 88 ? 15.100 -0.859 -16.826 1.00 97.06 88 PRO A CA 1
ATOM 692 C C . PRO A 1 88 ? 13.829 -0.043 -17.098 1.00 97.06 88 PRO A C 1
ATOM 694 O O . PRO A 1 88 ? 13.402 0.065 -18.243 1.00 97.06 88 PRO A O 1
ATOM 697 N N . LEU A 1 89 ? 13.229 0.525 -16.049 1.00 97.69 89 LEU A N 1
ATOM 698 C CA . LEU A 1 89 ? 12.028 1.365 -16.143 1.00 97.69 89 LEU A CA 1
ATOM 699 C C . LEU A 1 89 ? 12.378 2.798 -15.730 1.00 97.69 89 LEU A C 1
ATOM 701 O O . LEU A 1 89 ? 12.331 3.134 -14.541 1.00 97.69 89 LEU A O 1
ATOM 705 N N . ARG A 1 90 ? 12.794 3.608 -16.711 1.00 96.50 90 ARG A N 1
ATOM 706 C CA . ARG A 1 90 ? 13.258 4.996 -16.550 1.00 96.50 90 ARG A CA 1
ATOM 707 C C . ARG A 1 90 ? 12.184 5.998 -16.954 1.00 96.50 90 ARG A C 1
ATOM 709 O O . ARG A 1 90 ? 11.948 6.945 -16.213 1.00 96.50 90 ARG A O 1
ATOM 716 N N . SER A 1 91 ? 11.543 5.815 -18.104 1.00 97.00 91 SER A N 1
ATOM 717 C CA . SER A 1 91 ? 10.520 6.731 -18.621 1.00 97.00 91 SER A CA 1
ATOM 718 C C . SER A 1 91 ? 9.176 6.033 -18.818 1.00 97.00 91 SER A C 1
ATOM 720 O O . SER A 1 91 ? 9.055 4.816 -18.671 1.00 97.00 91 SER A O 1
ATOM 722 N N . ILE A 1 92 ? 8.137 6.804 -19.143 1.00 95.69 92 ILE A N 1
ATOM 723 C CA . ILE A 1 92 ? 6.802 6.252 -19.398 1.00 95.69 92 ILE A CA 1
ATOM 724 C C . ILE A 1 92 ? 6.784 5.322 -20.624 1.00 95.69 92 ILE A C 1
ATOM 726 O O . ILE A 1 92 ? 6.027 4.356 -20.665 1.00 95.69 92 ILE A O 1
ATOM 730 N N . GLU A 1 93 ? 7.656 5.552 -21.607 1.00 97.56 93 GLU A N 1
ATOM 731 C CA . GLU A 1 93 ? 7.789 4.706 -22.795 1.00 97.56 93 GLU A CA 1
ATOM 732 C C . GLU A 1 93 ? 8.223 3.277 -22.448 1.00 97.56 93 GLU A C 1
ATOM 734 O O . GLU A 1 93 ? 7.772 2.339 -23.111 1.00 97.56 93 GLU A O 1
ATOM 739 N N . ASP A 1 94 ? 9.022 3.096 -21.390 1.00 98.06 94 ASP A N 1
ATOM 740 C CA . ASP A 1 94 ? 9.501 1.779 -20.945 1.00 98.06 94 ASP A CA 1
ATOM 741 C C . ASP A 1 94 ? 8.363 0.882 -20.430 1.00 98.06 94 ASP A C 1
ATOM 743 O O . ASP A 1 94 ? 8.472 -0.347 -20.423 1.00 98.06 94 ASP A O 1
ATOM 747 N N . PHE A 1 95 ? 7.233 1.477 -20.038 1.00 97.88 95 PHE A N 1
ATOM 748 C CA . PHE A 1 95 ? 6.046 0.741 -19.615 1.00 97.88 95 PHE A CA 1
ATOM 749 C C . PHE A 1 95 ? 5.220 0.231 -20.799 1.00 97.88 95 PHE A C 1
ATOM 751 O O . PHE A 1 95 ? 4.396 -0.665 -20.617 1.00 97.88 95 PHE A O 1
ATOM 758 N N . LYS A 1 96 ? 5.427 0.733 -22.024 1.00 97.62 96 LYS A N 1
ATOM 759 C CA . LYS A 1 96 ? 4.604 0.370 -23.185 1.00 97.62 96 LYS A CA 1
ATOM 760 C C . LYS A 1 96 ? 4.694 -1.126 -23.499 1.00 97.62 96 LYS A C 1
ATOM 762 O O . LYS A 1 96 ? 5.705 -1.625 -23.982 1.00 97.62 96 LYS A O 1
ATOM 767 N N . GLY A 1 97 ? 3.589 -1.841 -23.286 1.00 94.88 97 GLY A N 1
ATOM 768 C CA . GLY A 1 97 ? 3.513 -3.287 -23.526 1.00 94.88 97 GLY A CA 1
ATOM 769 C C . GLY A 1 97 ? 4.247 -4.147 -22.489 1.00 94.88 97 GLY A C 1
ATOM 770 O O . GLY A 1 97 ? 4.274 -5.367 -22.646 1.00 94.88 97 GLY A O 1
ATOM 771 N N . LEU A 1 98 ? 4.795 -3.544 -21.427 1.00 98.19 98 LEU A N 1
ATOM 772 C CA . LEU A 1 98 ? 5.384 -4.250 -20.291 1.00 98.19 98 LEU A CA 1
ATOM 773 C C . LEU A 1 98 ? 4.307 -5.085 -19.592 1.00 98.19 98 LEU A C 1
ATOM 775 O O . LEU A 1 98 ? 3.278 -4.544 -19.187 1.00 98.19 98 LEU A O 1
ATOM 779 N N . LYS A 1 99 ? 4.522 -6.389 -19.412 1.00 98.50 99 LYS A N 1
ATOM 780 C CA . LYS A 1 99 ? 3.608 -7.220 -18.619 1.00 98.50 99 LYS A CA 1
ATOM 781 C C . LYS A 1 99 ? 3.952 -7.066 -17.149 1.00 98.50 99 LYS A C 1
ATOM 783 O O . LYS A 1 99 ? 4.898 -7.690 -16.673 1.00 98.50 99 LYS A O 1
ATOM 788 N N . ILE A 1 100 ? 3.194 -6.252 -16.427 1.00 98.50 100 ILE A N 1
ATOM 789 C CA . ILE A 1 100 ? 3.424 -6.039 -14.999 1.00 98.50 100 ILE A CA 1
ATOM 790 C C . ILE A 1 100 ? 2.371 -6.757 -14.171 1.00 98.50 100 ILE A C 1
ATOM 792 O O . ILE A 1 100 ? 1.166 -6.564 -14.344 1.00 98.50 100 ILE A O 1
ATOM 796 N N . ARG A 1 101 ? 2.831 -7.581 -13.234 1.00 97.94 101 ARG A N 1
ATOM 797 C CA . ARG A 1 101 ? 1.968 -8.140 -12.210 1.00 97.94 101 ARG A CA 1
ATOM 798 C C . ARG A 1 101 ? 1.490 -7.037 -11.281 1.00 97.94 101 ARG A C 1
ATOM 800 O O . ARG A 1 101 ? 2.310 -6.350 -10.679 1.00 97.94 101 ARG A O 1
ATOM 807 N N . VAL A 1 102 ? 0.183 -6.985 -11.048 1.00 95.62 102 VAL A N 1
ATOM 808 C CA . VAL A 1 102 ? -0.431 -6.109 -10.040 1.00 95.62 102 VAL A CA 1
ATOM 809 C C . VAL A 1 102 ? -1.242 -6.908 -9.029 1.00 95.62 102 VAL A C 1
ATOM 811 O O . VAL A 1 102 ? -1.697 -8.027 -9.298 1.00 95.62 102 VAL A O 1
ATOM 814 N N . MET A 1 103 ? -1.457 -6.325 -7.849 1.00 87.31 103 MET A N 1
ATOM 815 C CA . MET A 1 103 ? -2.559 -6.764 -6.998 1.00 87.31 103 MET A CA 1
ATOM 816 C C . MET A 1 103 ? -3.866 -6.587 -7.783 1.00 87.31 103 MET A C 1
ATOM 818 O O . MET A 1 103 ? -4.056 -5.558 -8.420 1.00 87.31 103 MET A O 1
ATOM 822 N N . GLY A 1 104 ? -4.747 -7.590 -7.777 1.00 86.19 104 GLY A N 1
ATOM 823 C CA . GLY A 1 104 ? -5.974 -7.606 -8.587 1.00 86.19 104 GLY A CA 1
ATOM 824 C C . GLY A 1 104 ? -7.059 -6.607 -8.167 1.00 86.19 104 GLY A C 1
ATOM 825 O O . GLY A 1 104 ? -8.224 -6.985 -8.109 1.00 86.19 104 GLY A O 1
ATOM 826 N N . THR A 1 105 ? -6.695 -5.367 -7.833 1.00 88.62 105 THR A N 1
ATOM 827 C CA . THR A 1 105 ? -7.624 -4.266 -7.575 1.00 88.62 105 THR A CA 1
ATOM 828 C C . THR A 1 105 ? -7.815 -3.417 -8.834 1.00 88.62 105 THR A C 1
ATOM 830 O O . THR A 1 105 ? -6.864 -3.230 -9.603 1.00 88.62 105 THR A O 1
ATOM 833 N N . PRO A 1 106 ? -9.022 -2.865 -9.063 1.00 92.38 106 PRO A N 1
ATOM 834 C CA . PRO A 1 106 ? -9.285 -2.016 -10.223 1.00 92.38 106 PRO A CA 1
ATOM 835 C C . PRO A 1 106 ? -8.338 -0.810 -10.327 1.00 92.38 106 PRO A C 1
ATOM 837 O O . PRO A 1 106 ? -7.846 -0.517 -11.417 1.00 92.38 106 PRO A O 1
ATOM 840 N N . VAL A 1 107 ? -8.025 -0.161 -9.198 1.00 94.25 107 VAL A N 1
ATOM 841 C CA . VAL A 1 107 ? -7.117 0.999 -9.147 1.00 94.25 107 VAL A CA 1
ATOM 842 C C . VAL A 1 107 ? -5.713 0.626 -9.621 1.00 94.25 107 VAL A C 1
ATOM 844 O O . VAL A 1 107 ? -5.170 1.313 -10.485 1.00 94.25 107 VAL A O 1
ATOM 847 N N . ALA A 1 108 ? -5.132 -0.475 -9.130 1.00 94.50 108 ALA A N 1
ATOM 848 C CA . ALA A 1 108 ? -3.790 -0.895 -9.538 1.00 94.50 108 ALA A CA 1
ATOM 849 C C . ALA A 1 108 ? -3.744 -1.302 -11.022 1.00 94.50 108 ALA A C 1
ATOM 851 O O . ALA A 1 108 ? -2.818 -0.924 -11.742 1.00 94.50 108 ALA A O 1
ATOM 852 N N . ILE A 1 109 ? -4.773 -2.014 -11.501 1.00 96.62 109 ILE A N 1
ATOM 853 C CA . ILE A 1 109 ? -4.899 -2.406 -12.912 1.00 96.62 109 ILE A CA 1
ATOM 854 C C . ILE A 1 109 ? -4.929 -1.171 -13.817 1.00 96.62 109 ILE A C 1
ATOM 856 O O . ILE A 1 109 ? -4.153 -1.105 -14.773 1.00 96.62 109 ILE A O 1
ATOM 860 N N . ASP A 1 110 ? -5.800 -0.205 -13.519 1.00 97.31 110 ASP A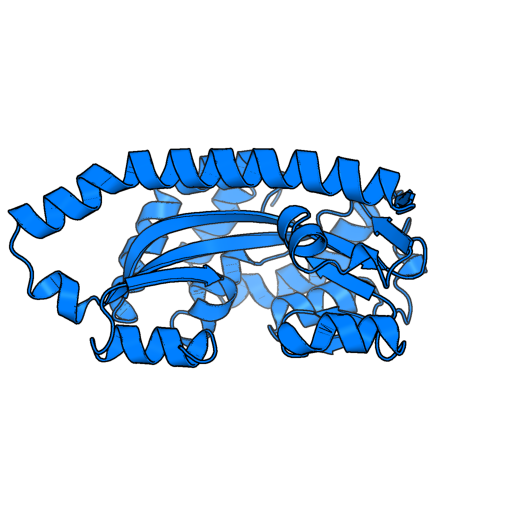 N 1
ATOM 861 C CA . ASP A 1 110 ? -5.953 1.007 -14.326 1.00 97.31 110 ASP A CA 1
ATOM 862 C C . ASP A 1 110 ? -4.741 1.935 -14.225 1.00 97.31 110 ASP A C 1
ATOM 864 O O . ASP A 1 110 ? -4.390 2.561 -15.219 1.00 97.31 110 ASP A O 1
ATOM 868 N N . THR A 1 111 ? -4.080 1.989 -13.065 1.00 97.38 111 THR A N 1
ATOM 869 C CA . THR A 1 111 ? -2.853 2.771 -12.850 1.00 97.38 111 THR A CA 1
ATOM 870 C C . THR A 1 111 ? -1.769 2.344 -13.828 1.00 97.38 111 THR A C 1
ATOM 872 O O . THR A 1 111 ? -1.322 3.144 -14.645 1.00 97.38 111 THR A O 1
ATOM 875 N N . TYR A 1 112 ? -1.388 1.066 -13.826 1.00 97.88 112 TYR A N 1
ATOM 876 C CA . TYR A 1 112 ? -0.327 0.601 -14.720 1.00 97.88 112 TYR A CA 1
ATOM 877 C C . TYR A 1 112 ? -0.760 0.555 -16.188 1.00 97.88 112 TYR A C 1
ATOM 879 O O . TYR A 1 112 ? 0.061 0.794 -17.073 1.00 97.88 112 TYR A O 1
ATOM 887 N N . LYS A 1 113 ? -2.055 0.363 -16.465 1.00 97.81 113 LYS A N 1
ATOM 888 C CA . LYS A 1 113 ? -2.597 0.519 -17.820 1.00 97.81 113 LYS A CA 1
ATOM 889 C C . LYS A 1 113 ? -2.472 1.959 -18.325 1.00 97.81 113 LYS A C 1
ATOM 891 O O . LYS A 1 113 ? -2.132 2.158 -19.488 1.00 97.81 113 LYS A O 1
ATOM 896 N N . ALA A 1 114 ? -2.726 2.953 -17.474 1.00 97.81 114 ALA A N 1
ATOM 897 C CA . ALA A 1 114 ? -2.567 4.367 -17.809 1.00 97.81 114 ALA A CA 1
ATOM 898 C C . ALA A 1 114 ? -1.097 4.739 -18.063 1.00 97.81 114 ALA A C 1
ATOM 900 O O . ALA A 1 114 ? -0.824 5.573 -18.919 1.00 97.81 114 ALA A O 1
ATOM 901 N N . LEU A 1 115 ? -0.157 4.053 -17.403 1.00 97.69 115 LEU A N 1
ATOM 902 C CA . LEU A 1 115 ? 1.275 4.147 -17.704 1.00 97.69 115 LEU A CA 1
ATOM 903 C C . LEU A 1 115 ? 1.682 3.422 -19.004 1.00 97.69 115 LEU A C 1
ATOM 905 O O . LEU A 1 115 ? 2.832 3.505 -19.407 1.00 97.69 115 LEU A O 1
ATOM 909 N N . GLY A 1 116 ? 0.766 2.724 -19.686 1.00 97.25 116 GLY A N 1
ATOM 910 C CA . GLY A 1 116 ? 1.026 2.023 -20.951 1.00 97.25 116 GLY A CA 1
ATOM 911 C C . GLY A 1 116 ? 1.364 0.533 -20.814 1.00 97.25 116 GLY A C 1
ATOM 912 O O . GLY A 1 116 ? 1.558 -0.145 -21.831 1.00 97.25 116 GLY A O 1
ATOM 913 N N . ALA A 1 117 ? 1.388 0.003 -19.590 1.00 98.25 117 ALA A N 1
ATOM 914 C CA . ALA A 1 117 ? 1.665 -1.401 -19.320 1.00 98.25 117 ALA A CA 1
ATOM 915 C C . ALA A 1 117 ? 0.447 -2.306 -19.548 1.00 98.25 117 ALA A C 1
ATOM 917 O O . ALA A 1 117 ? -0.712 -1.888 -19.556 1.00 98.25 117 ALA A O 1
ATOM 918 N N . SER A 1 118 ? 0.723 -3.596 -19.716 1.00 98.12 118 SER A N 1
ATOM 919 C CA . SER A 1 118 ? -0.268 -4.668 -19.673 1.00 98.12 118 SER A CA 1
ATOM 920 C C . SER A 1 118 ? -0.340 -5.229 -18.253 1.00 98.12 118 SER A C 1
ATOM 922 O O . SER A 1 118 ? 0.463 -6.079 -17.873 1.00 98.12 118 SER A O 1
ATOM 924 N N . SER A 1 119 ? -1.294 -4.742 -17.460 1.00 97.94 119 SER A N 1
ATOM 925 C CA . SER A 1 119 ? -1.513 -5.193 -16.080 1.00 97.94 119 SER A CA 1
ATOM 926 C C . SER A 1 119 ? -2.010 -6.645 -16.033 1.00 97.94 119 SER A C 1
ATOM 928 O O . SER A 1 119 ? -3.054 -6.964 -16.603 1.00 97.94 119 SER A O 1
ATOM 930 N N . VAL A 1 120 ? -1.297 -7.515 -15.314 1.00 97.81 120 VAL A N 1
ATOM 931 C CA . VAL A 1 120 ? -1.635 -8.935 -15.121 1.00 97.81 120 VAL A CA 1
ATOM 932 C C . VAL A 1 120 ? -2.000 -9.174 -13.648 1.00 97.81 120 VAL A C 1
ATOM 934 O O . VAL A 1 120 ? -1.109 -9.258 -12.799 1.00 97.81 120 VAL A O 1
ATOM 937 N N . PRO A 1 121 ? -3.293 -9.253 -13.289 1.00 95.56 121 PRO A N 1
ATOM 938 C CA . PRO A 1 121 ? -3.691 -9.518 -11.912 1.00 95.56 121 PRO A CA 1
ATOM 939 C C . PRO A 1 121 ? -3.424 -10.985 -11.551 1.00 95.56 121 PRO A C 1
ATOM 941 O O . PRO A 1 121 ? -3.891 -11.886 -12.242 1.00 95.56 121 PRO A O 1
ATOM 944 N N . MET A 1 122 ? -2.707 -11.235 -10.452 1.00 92.75 122 MET A N 1
ATOM 945 C CA . MET A 1 122 ? -2.516 -12.596 -9.921 1.00 92.75 122 MET A CA 1
ATOM 946 C C . MET A 1 122 ? -2.314 -12.609 -8.397 1.00 92.75 122 MET A C 1
ATOM 948 O O . MET A 1 122 ? -1.867 -11.598 -7.824 1.00 92.75 122 MET A O 1
ATOM 952 N N . PRO A 1 123 ? -2.613 -13.735 -7.722 1.00 88.62 123 PRO A N 1
ATOM 953 C CA . PRO A 1 123 ? -2.307 -13.938 -6.309 1.00 88.62 123 PRO A CA 1
ATOM 954 C C . PRO A 1 123 ? -0.834 -13.688 -5.982 1.00 88.62 123 PRO A C 1
ATOM 956 O O . PRO A 1 123 ? 0.057 -13.886 -6.802 1.00 88.62 123 PRO A O 1
ATOM 959 N N . PHE A 1 124 ? -0.563 -13.223 -4.763 1.00 88.44 124 PHE A N 1
ATOM 960 C CA . PHE A 1 124 ? 0.791 -12.828 -4.368 1.00 88.44 124 PHE A CA 1
ATOM 961 C C . PHE A 1 124 ? 1.780 -14.004 -4.319 1.00 88.44 124 PHE A C 1
ATOM 963 O O . PHE A 1 124 ? 2.936 -13.842 -4.700 1.00 88.44 124 PHE A O 1
ATOM 970 N N . GLY A 1 125 ? 1.315 -15.195 -3.929 1.00 88.94 125 GLY A N 1
ATOM 971 C CA . GLY A 1 125 ? 2.150 -16.400 -3.869 1.00 88.94 125 GLY A CA 1
ATOM 972 C C . GLY A 1 125 ? 2.631 -16.915 -5.231 1.00 88.94 125 GLY A C 1
ATOM 973 O O . GLY A 1 125 ? 3.576 -17.692 -5.282 1.00 88.94 125 GLY A O 1
ATOM 974 N N . GLU A 1 126 ? 2.028 -16.468 -6.335 1.00 93.25 126 GLU A N 1
ATOM 975 C CA . GLU A 1 126 ? 2.386 -16.901 -7.695 1.00 93.25 126 GLU A CA 1
ATOM 976 C C . GLU A 1 126 ? 3.452 -16.002 -8.346 1.00 93.25 126 GLU A C 1
ATOM 978 O O . GLU A 1 126 ? 4.023 -16.352 -9.379 1.00 93.25 126 GLU A O 1
ATOM 983 N N . VAL A 1 127 ? 3.754 -14.849 -7.738 1.00 96.31 127 VAL A N 1
ATOM 984 C CA . VAL A 1 127 ? 4.548 -13.782 -8.369 1.00 96.31 127 VAL A CA 1
ATOM 985 C C . VAL A 1 127 ? 5.990 -14.200 -8.638 1.00 96.31 127 VAL A C 1
ATOM 987 O O . VAL A 1 127 ? 6.494 -13.916 -9.721 1.00 96.31 127 VAL A O 1
ATOM 990 N N . TYR A 1 128 ? 6.645 -14.894 -7.698 1.00 97.38 128 TYR A N 1
ATOM 991 C CA . TYR A 1 128 ? 8.036 -15.338 -7.873 1.00 97.38 128 TYR A CA 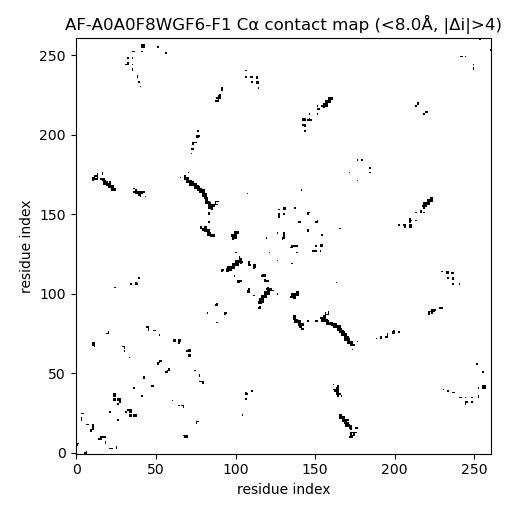1
ATOM 992 C C . TYR A 1 128 ? 8.178 -16.204 -9.129 1.00 97.38 128 TYR A C 1
ATOM 994 O O . TYR A 1 128 ? 9.007 -15.931 -9.993 1.00 97.38 128 TYR A O 1
ATOM 1002 N N . ILE A 1 129 ? 7.327 -17.227 -9.259 1.00 97.56 129 ILE A N 1
ATOM 1003 C CA . ILE A 1 129 ? 7.358 -18.147 -10.401 1.00 97.56 129 ILE A CA 1
ATOM 1004 C C . ILE A 1 129 ? 6.973 -17.422 -11.691 1.00 97.56 129 ILE A C 1
ATOM 1006 O O . ILE A 1 129 ? 7.578 -17.669 -12.733 1.00 97.56 129 ILE A O 1
ATOM 1010 N N . ALA A 1 130 ? 6.007 -16.503 -11.644 1.00 97.94 130 ALA A N 1
ATOM 1011 C CA . ALA A 1 130 ? 5.608 -15.735 -12.817 1.00 97.94 130 ALA A CA 1
ATOM 1012 C C . ALA A 1 130 ? 6.738 -14.832 -13.352 1.00 97.94 130 ALA A C 1
ATOM 1014 O O . ALA A 1 130 ? 6.891 -14.728 -14.569 1.00 97.94 130 ALA A O 1
ATOM 1015 N N . LEU A 1 131 ? 7.541 -14.229 -12.465 1.00 98.12 131 LEU A N 1
ATOM 1016 C CA . LEU A 1 131 ? 8.761 -13.499 -12.835 1.00 98.12 131 LEU A CA 1
ATOM 1017 C C . LEU A 1 131 ? 9.827 -14.451 -13.388 1.00 98.12 131 LEU A C 1
ATOM 1019 O O . LEU A 1 131 ? 10.317 -14.248 -14.495 1.00 98.12 131 LEU A O 1
ATOM 1023 N N . GLN A 1 132 ? 10.120 -15.533 -12.660 1.00 97.81 132 GLN A N 1
ATOM 1024 C CA . GLN A 1 132 ? 11.145 -16.516 -13.026 1.00 97.81 132 GLN A CA 1
ATOM 1025 C C . GLN A 1 132 ? 10.914 -17.134 -14.410 1.00 97.81 132 GLN A C 1
ATOM 1027 O O . GLN A 1 132 ? 11.854 -17.382 -15.160 1.00 97.81 132 GLN A O 1
ATOM 1032 N N . THR A 1 133 ? 9.655 -17.415 -14.742 1.00 97.75 133 THR A N 1
ATOM 1033 C CA . THR A 1 133 ? 9.262 -18.057 -16.006 1.00 97.75 133 THR A CA 1
ATOM 1034 C C . THR A 1 133 ? 8.990 -17.059 -17.132 1.00 97.75 133 THR A C 1
ATOM 1036 O O . THR A 1 133 ? 8.710 -17.475 -18.256 1.00 97.75 133 THR A O 1
ATOM 1039 N N . GLY A 1 134 ? 9.053 -15.750 -16.859 1.00 96.56 134 GLY A N 1
ATOM 1040 C CA . GLY A 1 134 ? 8.778 -14.699 -17.842 1.00 96.56 134 GLY A CA 1
ATOM 1041 C C . GLY A 1 134 ? 7.304 -14.574 -18.245 1.00 96.56 134 GLY A C 1
ATOM 1042 O O . GLY A 1 134 ? 6.991 -13.992 -19.285 1.00 96.56 134 GLY A O 1
ATOM 1043 N N . VAL A 1 135 ? 6.372 -15.106 -17.443 1.00 97.88 135 VAL A N 1
ATOM 1044 C CA . VAL A 1 135 ? 4.928 -14.857 -17.622 1.00 97.88 135 VAL A CA 1
ATOM 1045 C C . VAL A 1 135 ? 4.632 -13.362 -17.469 1.00 97.88 135 VAL A C 1
ATOM 1047 O O . VAL A 1 135 ? 3.816 -12.810 -18.216 1.00 97.88 135 VAL A O 1
ATOM 1050 N N . VAL A 1 136 ? 5.332 -12.706 -16.541 1.00 98.56 136 VAL A N 1
ATOM 1051 C CA . VAL A 1 136 ? 5.366 -11.249 -16.372 1.00 98.56 136 VAL A CA 1
ATOM 1052 C C . VAL A 1 136 ? 6.806 -10.744 -16.437 1.00 98.56 136 VAL A C 1
ATOM 1054 O O . VAL A 1 136 ? 7.734 -11.430 -16.020 1.00 98.56 136 VAL A O 1
ATOM 1057 N N . ASP A 1 137 ? 6.985 -9.533 -16.960 1.00 98.50 137 ASP A N 1
ATOM 1058 C CA . ASP A 1 137 ? 8.282 -8.849 -17.043 1.00 98.50 137 ASP A CA 1
ATOM 1059 C C . ASP A 1 137 ? 8.637 -8.120 -15.736 1.00 98.50 137 ASP A C 1
ATOM 1061 O O . ASP A 1 137 ? 9.801 -7.800 -15.489 1.00 98.50 137 ASP A O 1
ATOM 1065 N N . ALA A 1 138 ? 7.617 -7.777 -14.946 1.00 98.38 138 ALA A N 1
ATOM 1066 C CA . ALA A 1 138 ? 7.739 -6.931 -13.771 1.00 98.38 138 ALA A CA 1
ATOM 1067 C C . ALA A 1 138 ? 6.680 -7.260 -12.715 1.00 98.38 138 ALA A C 1
ATOM 1069 O O . ALA A 1 138 ? 5.617 -7.812 -13.012 1.00 98.38 138 ALA A O 1
ATOM 1070 N N . CYS A 1 139 ? 6.941 -6.850 -11.4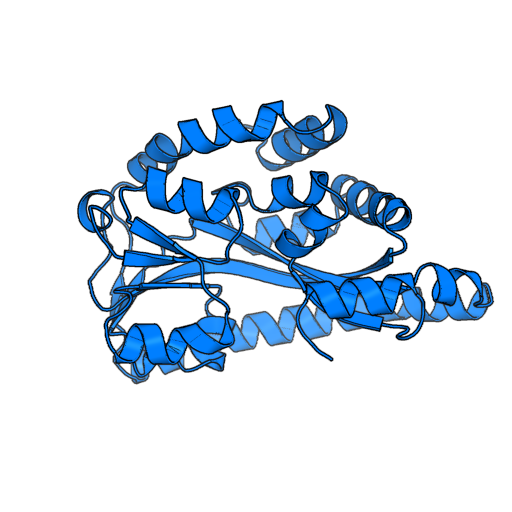83 1.00 98.00 139 CYS A N 1
ATOM 1071 C CA . CYS A 1 139 ? 5.959 -6.734 -10.416 1.00 98.00 139 CYS A CA 1
ATOM 1072 C C . CYS A 1 139 ? 6.163 -5.404 -9.681 1.00 98.00 139 CYS A C 1
ATOM 1074 O O . CYS A 1 139 ? 7.033 -4.610 -10.030 1.00 98.00 139 CYS A O 1
ATOM 1076 N N . GLU A 1 140 ? 5.350 -5.143 -8.667 1.00 96.25 140 GLU A N 1
ATOM 1077 C CA . GLU A 1 140 ? 5.453 -3.940 -7.849 1.00 96.25 140 GLU A CA 1
ATOM 1078 C C . GLU A 1 140 ? 5.111 -4.253 -6.393 1.00 96.25 140 GLU A C 1
ATOM 1080 O O . GLU A 1 140 ? 4.236 -5.082 -6.107 1.00 96.25 140 GLU A O 1
ATOM 1085 N N . ASN A 1 141 ? 5.853 -3.651 -5.461 1.00 95.44 141 ASN A N 1
ATOM 1086 C CA . ASN A 1 141 ? 5.578 -3.702 -4.024 1.00 95.44 141 ASN A CA 1
ATOM 1087 C C . ASN A 1 141 ? 6.480 -2.735 -3.244 1.00 95.44 141 ASN A C 1
ATOM 1089 O O . ASN A 1 141 ? 7.345 -2.092 -3.828 1.00 95.44 141 ASN A O 1
ATOM 1093 N N . GLY A 1 142 ? 6.300 -2.649 -1.924 1.00 94.81 142 GLY A N 1
ATOM 1094 C CA . GLY A 1 142 ? 7.274 -1.987 -1.055 1.00 94.81 142 GLY A CA 1
ATOM 1095 C C . GLY A 1 142 ? 8.607 -2.746 -1.007 1.00 94.81 142 GLY A C 1
ATOM 1096 O O . GLY A 1 142 ? 8.634 -3.980 -1.080 1.00 94.81 142 GLY A O 1
ATOM 1097 N N . THR A 1 143 ? 9.714 -2.020 -0.848 1.00 94.50 143 THR A N 1
ATOM 1098 C CA . THR A 1 143 ? 11.090 -2.554 -0.849 1.00 94.50 143 THR A CA 1
ATOM 1099 C C . THR A 1 143 ? 11.283 -3.721 0.125 1.00 94.50 143 THR A C 1
ATOM 1101 O O . THR A 1 143 ? 11.808 -4.765 -0.265 1.00 94.50 143 THR A O 1
ATOM 1104 N N . ALA A 1 144 ? 10.809 -3.594 1.369 1.00 93.69 144 ALA A N 1
ATOM 1105 C CA . ALA A 1 144 ? 10.867 -4.659 2.370 1.00 93.69 144 ALA A CA 1
ATOM 1106 C C . ALA A 1 144 ? 10.169 -5.946 1.905 1.00 93.69 144 ALA A C 1
ATOM 1108 O O . ALA A 1 144 ? 10.662 -7.044 2.159 1.00 93.69 144 ALA A O 1
ATOM 1109 N N . THR A 1 145 ? 9.043 -5.828 1.198 1.00 94.00 145 THR A N 1
ATOM 1110 C CA . THR A 1 145 ? 8.308 -6.978 0.664 1.00 94.00 145 THR A CA 1
ATOM 1111 C C . THR A 1 145 ? 9.040 -7.621 -0.509 1.00 94.00 145 THR A C 1
ATOM 1113 O O . THR A 1 145 ? 9.163 -8.845 -0.537 1.00 94.00 145 THR A O 1
ATOM 1116 N N . LEU A 1 146 ? 9.553 -6.823 -1.450 1.00 96.75 146 LEU A N 1
ATOM 1117 C CA . LEU A 1 146 ? 10.335 -7.320 -2.590 1.00 96.75 146 LEU A CA 1
ATOM 1118 C C . LEU A 1 146 ? 11.576 -8.092 -2.119 1.00 96.75 146 LEU A C 1
ATOM 1120 O O . LEU A 1 146 ? 11.854 -9.188 -2.611 1.00 96.75 146 LEU A O 1
ATOM 1124 N N . TYR A 1 147 ? 12.265 -7.559 -1.106 1.00 96.69 147 TYR A N 1
ATOM 1125 C CA . TYR A 1 147 ? 13.384 -8.227 -0.450 1.00 96.69 147 TYR A CA 1
ATOM 1126 C C . TYR A 1 147 ? 12.948 -9.484 0.312 1.00 96.69 147 TYR A C 1
ATOM 1128 O O . TYR A 1 147 ? 13.499 -10.561 0.100 1.00 96.69 147 TYR A O 1
ATOM 1136 N N . GLY A 1 148 ? 11.936 -9.379 1.177 1.00 94.81 148 GLY A N 1
ATOM 1137 C CA . GLY A 1 148 ? 11.485 -10.488 2.020 1.00 94.81 148 GLY A CA 1
ATOM 1138 C C . GLY A 1 148 ? 10.979 -11.698 1.229 1.00 94.81 148 GLY A C 1
ATOM 1139 O O . GLY A 1 148 ? 11.164 -12.831 1.665 1.00 94.81 148 GLY A O 1
ATOM 1140 N N . GLN A 1 149 ? 10.388 -11.470 0.052 1.00 95.50 149 GLN A N 1
ATOM 1141 C CA . GLN A 1 149 ? 9.961 -12.532 -0.867 1.00 95.50 149 GLN A CA 1
ATOM 1142 C C . GLN A 1 149 ? 11.047 -12.991 -1.843 1.00 95.50 149 GLN A C 1
ATOM 1144 O O . GLN A 1 149 ? 10.792 -13.862 -2.671 1.00 95.50 149 GLN A O 1
ATOM 1149 N N . ARG A 1 150 ? 12.248 -12.412 -1.761 1.00 97.06 150 ARG A N 1
ATOM 1150 C CA . ARG A 1 150 ? 13.387 -12.748 -2.619 1.00 97.06 150 ARG A CA 1
ATOM 1151 C C . ARG A 1 150 ? 13.116 -12.579 -4.112 1.00 97.06 150 ARG A C 1
ATOM 1153 O O . ARG A 1 150 ? 13.733 -13.246 -4.933 1.00 97.06 150 ARG A O 1
ATOM 1160 N N . PHE A 1 151 ? 12.230 -11.658 -4.494 1.00 98.00 151 PHE A N 1
ATOM 1161 C CA . PHE A 1 151 ? 11.961 -11.403 -5.916 1.00 98.00 151 PHE A CA 1
ATOM 1162 C C . PHE A 1 151 ? 13.195 -10.862 -6.652 1.00 98.00 151 PHE A C 1
ATOM 1164 O O . PHE A 1 151 ? 13.288 -11.009 -7.864 1.00 98.00 151 PHE A O 1
ATOM 1171 N N . TYR A 1 152 ? 14.166 -10.309 -5.920 1.00 96.31 152 TYR A N 1
ATOM 1172 C CA . TYR A 1 152 ? 15.466 -9.901 -6.453 1.00 96.31 152 TYR A CA 1
ATOM 1173 C C . TYR A 1 152 ? 16.322 -11.058 -7.001 1.00 96.31 152 TYR A C 1
ATOM 1175 O O . TYR A 1 152 ? 17.332 -10.805 -7.640 1.00 96.31 152 TYR A O 1
ATOM 1183 N N . GLU A 1 153 ? 15.970 -12.322 -6.744 1.00 97.69 153 GLU A N 1
ATOM 1184 C CA . GLU A 1 153 ? 16.649 -13.481 -7.347 1.00 97.69 153 GLU A CA 1
ATOM 1185 C C . GLU A 1 153 ? 16.187 -13.749 -8.790 1.00 97.69 153 GLU A C 1
ATOM 1187 O O . GLU A 1 153 ? 16.812 -14.529 -9.506 1.00 97.69 153 GLU A O 1
ATOM 1192 N N . VAL A 1 154 ? 15.061 -13.154 -9.195 1.00 97.94 154 VAL A N 1
ATOM 1193 C CA . VAL A 1 154 ? 14.357 -13.417 -10.463 1.00 97.94 154 VAL A CA 1
ATOM 1194 C C . VAL A 1 154 ? 13.951 -12.121 -11.178 1.00 97.94 154 VAL A C 1
ATOM 1196 O O . VAL A 1 154 ? 13.011 -12.110 -11.974 1.00 97.94 154 VAL A O 1
ATOM 1199 N N . ALA A 1 155 ? 14.636 -11.028 -10.847 1.00 98.00 155 ALA A N 1
ATOM 1200 C CA . ALA A 1 155 ? 14.515 -9.716 -11.462 1.00 98.00 155 ALA A CA 1
ATOM 1201 C C . ALA A 1 155 ? 15.869 -8.999 -11.423 1.00 98.00 155 ALA A C 1
ATOM 1203 O O . ALA A 1 155 ? 16.691 -9.312 -10.567 1.00 98.00 155 ALA A O 1
ATOM 1204 N N . ASP A 1 156 ? 16.072 -8.014 -12.298 1.00 98.19 156 ASP A N 1
ATOM 1205 C CA . ASP A 1 156 ? 17.375 -7.356 -12.477 1.00 98.19 156 ASP A CA 1
ATOM 1206 C C . ASP A 1 156 ? 17.376 -5.877 -12.042 1.00 98.19 156 ASP A C 1
ATOM 1208 O O . ASP A 1 156 ? 18.409 -5.328 -11.659 1.00 98.19 156 ASP A O 1
ATOM 1212 N N . TYR A 1 157 ? 16.218 -5.213 -12.079 1.00 98.62 157 TYR A N 1
ATOM 1213 C CA . TYR A 1 157 ? 16.092 -3.765 -11.909 1.00 98.62 157 TYR A CA 1
ATOM 1214 C C . TYR A 1 157 ? 15.043 -3.405 -10.862 1.00 98.62 157 TYR A C 1
ATOM 1216 O O . TYR A 1 157 ? 13.951 -3.971 -10.851 1.00 98.62 157 TYR A O 1
ATOM 1224 N N . LEU A 1 158 ? 15.335 -2.401 -10.033 1.00 98.31 158 LEU A N 1
ATOM 1225 C CA . LEU A 1 158 ? 14.368 -1.771 -9.131 1.00 98.31 158 LEU A CA 1
ATOM 1226 C C . LEU A 1 158 ? 14.241 -0.290 -9.490 1.00 98.31 158 LEU A C 1
ATOM 1228 O O . LEU A 1 158 ? 15.183 0.478 -9.298 1.00 98.31 158 LEU A O 1
ATOM 1232 N N . SER A 1 159 ? 13.079 0.119 -9.992 1.00 97.50 159 SER A N 1
ATOM 1233 C CA . SER A 1 159 ? 12.798 1.529 -10.273 1.00 97.50 159 SER A CA 1
ATOM 1234 C C . SER A 1 159 ? 12.343 2.241 -9.007 1.00 97.50 159 SER A C 1
ATOM 1236 O O . SER A 1 159 ? 11.455 1.749 -8.325 1.00 97.50 159 SER A O 1
ATOM 1238 N N . THR A 1 160 ? 12.883 3.418 -8.692 1.00 95.31 160 THR A N 1
ATOM 1239 C CA . THR A 1 160 ? 12.458 4.216 -7.524 1.00 95.31 160 THR A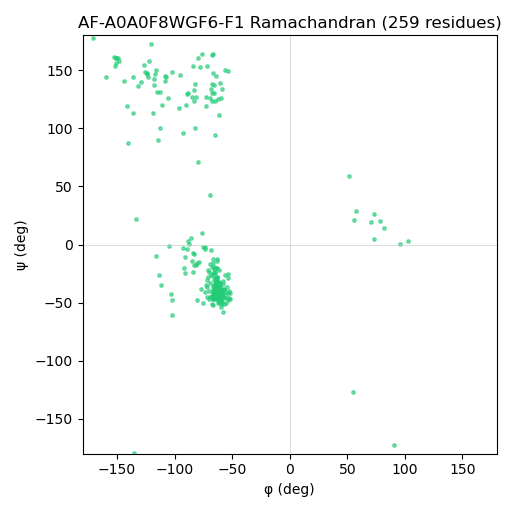 CA 1
ATOM 1240 C C . THR A 1 160 ? 11.121 4.937 -7.741 1.00 95.31 160 THR A C 1
ATOM 1242 O O . THR A 1 160 ? 10.710 5.753 -6.916 1.00 95.31 160 THR A O 1
ATOM 1245 N N . LEU A 1 161 ? 10.407 4.622 -8.831 1.00 94.88 161 LEU A N 1
ATOM 1246 C CA . LEU A 1 161 ? 9.084 5.149 -9.148 1.00 94.88 161 LEU A CA 1
ATOM 1247 C C . LEU A 1 161 ? 8.026 4.705 -8.120 1.00 94.88 161 LEU A C 1
ATOM 1249 O O . LEU A 1 161 ? 7.404 3.653 -8.244 1.00 94.88 161 LEU A O 1
ATOM 1253 N N . ALA A 1 162 ? 7.790 5.546 -7.122 1.00 93.88 162 ALA A N 1
ATOM 1254 C CA . ALA A 1 162 ? 6.840 5.340 -6.033 1.00 93.88 162 ALA A CA 1
ATOM 1255 C C . ALA A 1 162 ? 5.380 5.641 -6.447 1.00 93.88 162 ALA A C 1
ATOM 1257 O O . ALA A 1 162 ? 4.816 6.651 -6.038 1.00 93.88 162 ALA A O 1
ATOM 1258 N N . VAL A 1 163 ? 4.764 4.797 -7.284 1.00 92.94 163 VAL A N 1
ATOM 1259 C CA . VAL A 1 163 ? 3.455 5.102 -7.910 1.00 92.94 163 VAL A CA 1
ATOM 1260 C C . VAL A 1 163 ? 2.280 4.962 -6.945 1.00 92.94 163 VAL A C 1
ATOM 1262 O O . VAL A 1 163 ? 1.423 5.842 -6.871 1.00 92.94 163 VAL A O 1
ATOM 1265 N N . LEU A 1 164 ? 2.196 3.829 -6.247 1.00 94.94 164 LEU A N 1
ATOM 1266 C CA . LEU A 1 164 ? 1.036 3.472 -5.432 1.00 94.94 164 LEU A CA 1
ATOM 1267 C C . LEU A 1 164 ? 1.415 3.478 -3.951 1.00 94.94 164 LEU A C 1
ATOM 1269 O O . LEU A 1 164 ? 2.405 2.844 -3.581 1.00 94.94 164 LEU A O 1
ATOM 1273 N N . PRO A 1 165 ? 0.632 4.121 -3.078 1.00 95.44 165 PRO A N 1
ATOM 1274 C CA . PRO A 1 165 ? 0.788 3.931 -1.646 1.00 95.44 165 PRO A CA 1
ATOM 1275 C C . PRO A 1 165 ? 0.285 2.548 -1.213 1.00 95.44 165 PRO A C 1
ATOM 1277 O O . PRO A 1 165 ? -0.595 1.949 -1.836 1.00 95.44 165 PRO A O 1
ATOM 1280 N N . SER A 1 166 ? 0.832 2.037 -0.113 1.00 92.62 166 SER A N 1
ATOM 1281 C CA . SER A 1 166 ? 0.407 0.784 0.502 1.00 92.62 166 SER A CA 1
ATOM 1282 C C . SER A 1 166 ? 0.322 0.941 2.011 1.00 92.62 166 SER A C 1
ATOM 1284 O O . SER A 1 166 ? 1.342 1.061 2.687 1.00 92.62 166 SER A O 1
ATOM 1286 N N . LEU A 1 167 ? -0.903 0.868 2.525 1.00 93.75 167 LEU A N 1
ATOM 1287 C CA . LEU A 1 167 ? -1.214 0.821 3.949 1.00 93.75 167 LEU A CA 1
ATOM 1288 C C . LEU A 1 167 ? -1.691 -0.579 4.329 1.00 93.75 167 LEU A C 1
ATOM 1290 O O . LEU A 1 167 ? -2.442 -1.204 3.578 1.00 93.75 167 LEU A O 1
ATOM 1294 N N . SER A 1 168 ? -1.287 -1.065 5.499 1.00 93.56 168 SER A N 1
ATOM 1295 C CA . SER A 1 168 ? -1.878 -2.257 6.120 1.00 93.56 168 SER A CA 1
ATOM 1296 C C . SER A 1 168 ? -2.333 -1.967 7.540 1.00 93.56 168 SER A C 1
ATOM 1298 O O . SER A 1 168 ? -1.809 -1.068 8.195 1.00 93.56 168 SER A O 1
ATOM 1300 N N . LEU A 1 169 ? -3.309 -2.734 8.014 1.00 95.44 169 LEU A N 1
ATOM 1301 C CA . LEU A 1 169 ? -3.969 -2.534 9.294 1.00 95.44 169 LEU A CA 1
ATOM 1302 C C . LEU A 1 169 ? -3.879 -3.777 10.170 1.00 95.44 169 LEU A C 1
ATOM 1304 O O . LEU A 1 169 ? -3.905 -4.912 9.693 1.00 95.44 169 LEU A O 1
ATOM 1308 N N . THR A 1 170 ? -3.796 -3.529 11.468 1.00 96.06 170 THR A N 1
ATOM 1309 C CA . THR A 1 170 ? -4.162 -4.486 12.502 1.00 96.06 170 THR A CA 1
ATOM 1310 C C . THR A 1 170 ? -5.630 -4.268 12.824 1.00 96.06 170 THR A C 1
ATOM 1312 O O . THR A 1 170 ? -6.035 -3.177 13.234 1.00 96.06 170 THR A O 1
ATOM 1315 N N . LEU A 1 171 ? -6.422 -5.311 12.624 1.00 97.56 171 LEU A N 1
ATOM 1316 C CA . LEU A 1 171 ? -7.859 -5.303 12.835 1.00 97.56 171 LEU A CA 1
ATOM 1317 C C . LEU A 1 171 ? -8.219 -6.291 13.931 1.00 97.56 171 LEU A C 1
ATOM 1319 O O . LEU A 1 171 ? -7.609 -7.354 14.055 1.00 97.56 171 LEU A O 1
ATOM 1323 N N . MET A 1 172 ? -9.256 -5.949 14.678 1.00 98.31 172 MET A N 1
ATOM 1324 C CA . MET A 1 172 ? -9.929 -6.846 15.597 1.00 98.31 172 MET A CA 1
ATOM 1325 C C . MET A 1 172 ? -11.371 -7.076 15.136 1.00 98.31 172 MET A C 1
ATOM 1327 O O . MET A 1 172 ? -11.985 -6.209 14.514 1.00 98.31 172 MET A O 1
ATOM 1331 N N . SER A 1 173 ? -11.933 -8.243 15.431 1.00 98.62 173 SER A N 1
ATOM 1332 C CA . SER A 1 173 ? -13.360 -8.502 15.249 1.00 98.62 173 SER A CA 1
ATOM 1333 C C . SER A 1 173 ? -14.173 -7.524 16.096 1.00 98.62 173 SER A C 1
ATOM 1335 O O . SER A 1 173 ? -13.988 -7.465 17.313 1.00 98.62 173 SER A O 1
ATOM 1337 N N . LYS A 1 174 ? -15.115 -6.791 15.489 1.00 98.31 174 LYS A N 1
ATOM 1338 C CA . LYS A 1 174 ? -16.011 -5.895 16.241 1.00 98.31 174 LYS A CA 1
ATOM 1339 C C . LYS A 1 174 ? -16.875 -6.673 17.234 1.00 98.31 174 LYS A C 1
ATOM 1341 O O . LYS A 1 174 ? -17.092 -6.212 18.346 1.00 98.31 174 LYS A O 1
ATOM 1346 N N . LYS A 1 175 ? -17.304 -7.883 16.863 1.00 98.38 175 LYS A N 1
ATOM 1347 C CA . LYS A 1 175 ? -18.090 -8.771 17.729 1.00 98.38 175 LYS A CA 1
ATOM 1348 C C . LYS A 1 175 ? -17.314 -9.185 18.979 1.00 98.38 175 LYS A C 1
ATOM 1350 O O . LYS A 1 175 ? -17.874 -9.162 20.069 1.00 98.38 175 LYS A O 1
ATOM 1355 N N . VAL A 1 176 ? -16.038 -9.553 18.827 1.00 98.62 176 VAL A N 1
ATOM 1356 C CA . VAL A 1 176 ? -15.183 -9.892 19.977 1.00 98.62 176 VAL A CA 1
ATOM 1357 C C . VAL A 1 176 ? -14.890 -8.639 20.796 1.00 98.62 176 VAL A C 1
ATOM 1359 O O . VAL A 1 176 ? -15.047 -8.675 22.010 1.00 98.62 176 VAL A O 1
ATOM 1362 N N . TRP A 1 177 ? -14.549 -7.522 20.148 1.00 98.50 177 TRP A N 1
ATOM 1363 C CA . TRP A 1 177 ? -14.315 -6.236 20.811 1.00 98.50 177 TRP A CA 1
ATOM 1364 C C . TRP A 1 177 ? -15.484 -5.820 21.714 1.00 98.50 177 TRP A C 1
ATOM 1366 O O . TRP A 1 177 ? -15.274 -5.468 22.871 1.00 98.50 177 TRP A O 1
ATOM 1376 N N . ASP A 1 178 ? -16.716 -5.933 21.217 1.00 98.31 178 ASP A N 1
ATOM 1377 C CA . ASP A 1 178 ? -17.929 -5.570 21.959 1.00 98.31 178 ASP A CA 1
ATOM 1378 C C . ASP A 1 178 ? -18.237 -6.502 23.139 1.00 98.31 178 ASP A C 1
ATOM 1380 O O . ASP A 1 178 ? -19.021 -6.139 24.013 1.00 98.31 178 ASP A O 1
ATOM 1384 N N . SER A 1 179 ? -17.635 -7.695 23.175 1.00 98.25 179 SER A N 1
ATOM 1385 C CA . SER A 1 179 ? -17.766 -8.630 24.299 1.00 98.25 179 SER A CA 1
ATOM 1386 C C . SER A 1 179 ? -16.776 -8.370 25.439 1.00 98.25 179 SER A C 1
ATOM 1388 O O . SER A 1 179 ? -16.958 -8.916 26.526 1.00 98.25 179 SER A O 1
ATOM 1390 N N . LEU A 1 180 ? -15.748 -7.552 25.194 1.00 98.50 180 LEU A N 1
ATOM 1391 C CA . LEU A 1 180 ? -14.720 -7.219 26.177 1.00 98.50 180 LEU A CA 1
ATOM 1392 C C . LEU A 1 180 ? -15.213 -6.185 27.196 1.0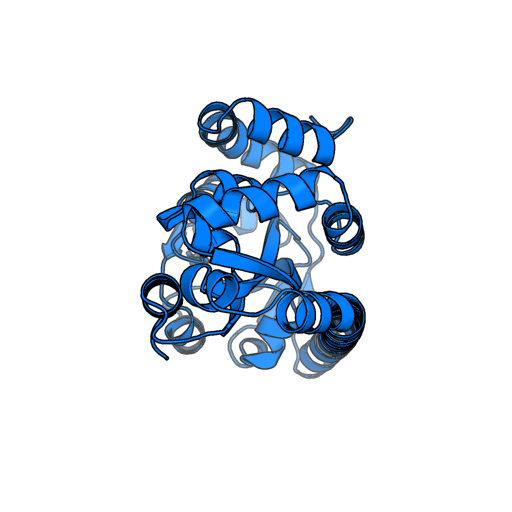0 98.50 180 LEU A C 1
ATOM 1394 O O . LEU A 1 180 ? -16.053 -5.333 26.890 1.00 98.50 180 LEU A O 1
ATOM 1398 N N . SER A 1 181 ? -14.632 -6.211 28.396 1.00 98.69 181 SER A N 1
ATOM 1399 C CA . SER A 1 181 ? -14.821 -5.148 29.385 1.00 98.69 181 SER A CA 1
ATOM 1400 C C . SER A 1 181 ? -14.185 -3.831 28.921 1.00 98.69 181 SER A C 1
ATOM 1402 O O . SER A 1 181 ? -13.319 -3.796 28.044 1.00 98.69 181 SER A O 1
ATOM 1404 N N . GLN A 1 182 ? -14.578 -2.715 29.543 1.00 98.25 182 GLN A N 1
ATOM 1405 C CA . GLN A 1 182 ? -13.937 -1.425 29.273 1.00 98.25 182 GLN A CA 1
ATOM 1406 C C . GLN A 1 182 ? -12.450 -1.432 29.651 1.00 98.25 182 GLN A C 1
ATOM 1408 O O . GLN A 1 182 ? -11.656 -0.798 28.958 1.00 98.25 182 GLN A O 1
ATOM 1413 N N . GLU A 1 183 ? -12.054 -2.153 30.708 1.00 98.56 183 GLU A N 1
ATOM 1414 C CA . GLU A 1 183 ? -10.638 -2.290 31.063 1.00 98.56 183 GLU A CA 1
ATOM 1415 C C . GLU A 1 183 ? -9.859 -3.079 30.007 1.00 98.56 183 GLU A C 1
ATOM 1417 O O . GLU A 1 183 ? -8.751 -2.682 29.655 1.00 98.56 183 GLU A O 1
ATOM 1422 N N . GLU A 1 184 ? -10.434 -4.154 29.465 1.00 98.44 184 GLU A N 1
ATOM 1423 C CA . GLU A 1 184 ? -9.809 -4.963 28.410 1.00 98.44 184 GLU A CA 1
ATOM 1424 C C . GLU A 1 184 ? -9.674 -4.178 27.099 1.00 98.44 184 GLU A C 1
ATOM 1426 O O . GLU A 1 184 ? -8.600 -4.151 26.496 1.00 98.44 184 GLU A O 1
ATOM 1431 N N . GLN A 1 185 ? -10.734 -3.475 26.687 1.00 98.38 185 GLN A N 1
ATOM 1432 C CA . GLN A 1 185 ? -10.697 -2.574 25.531 1.00 98.38 185 GLN A CA 1
ATOM 1433 C C . GLN A 1 185 ? -9.621 -1.499 25.704 1.00 98.38 185 GLN A C 1
ATOM 1435 O O . GLN A 1 185 ? -8.823 -1.252 24.796 1.00 98.38 185 GLN A O 1
ATOM 1440 N N . LYS A 1 186 ? -9.565 -0.877 26.888 1.00 98.12 186 LYS A N 1
ATOM 1441 C CA . LYS A 1 186 ? -8.556 0.133 27.198 1.00 98.12 186 LYS A CA 1
ATOM 1442 C C . LYS A 1 186 ? -7.146 -0.457 27.150 1.00 98.12 186 LYS A C 1
ATOM 1444 O O . LYS A 1 186 ? -6.282 0.152 26.535 1.00 98.12 186 LYS A O 1
ATOM 1449 N N . ALA A 1 187 ? -6.919 -1.635 27.729 1.00 98.25 187 ALA A N 1
ATOM 1450 C CA . ALA A 1 187 ? -5.610 -2.285 27.728 1.00 98.25 187 ALA A CA 1
ATOM 1451 C C . ALA A 1 187 ? -5.096 -2.565 26.305 1.00 98.25 187 ALA A C 1
ATOM 1453 O O . ALA A 1 187 ? -3.914 -2.372 26.030 1.00 98.25 187 ALA A O 1
ATOM 1454 N N . ILE A 1 188 ? -5.982 -2.964 25.385 1.00 97.62 188 ILE A N 1
ATOM 1455 C CA . ILE A 1 188 ? -5.627 -3.164 23.972 1.00 97.62 188 ILE A CA 1
ATOM 1456 C C . ILE A 1 188 ? -5.217 -1.838 23.318 1.00 97.62 188 ILE A C 1
ATOM 1458 O O . ILE A 1 188 ? -4.189 -1.786 22.646 1.00 97.62 188 ILE A O 1
ATOM 1462 N N . MET A 1 189 ? -5.989 -0.765 23.516 1.00 97.00 189 MET A N 1
ATOM 1463 C CA . MET A 1 189 ? -5.672 0.538 22.915 1.00 97.00 189 MET A CA 1
ATOM 1464 C C . MET A 1 189 ? -4.459 1.212 23.561 1.00 97.00 189 MET A C 1
ATOM 1466 O O . MET A 1 189 ? -3.727 1.915 22.876 1.00 97.00 189 MET A O 1
ATOM 1470 N N . ASP A 1 190 ? -4.211 0.979 24.849 1.00 97.88 190 ASP A N 1
ATOM 1471 C CA . ASP A 1 190 ? -3.024 1.484 25.544 1.00 97.88 190 ASP A CA 1
ATOM 1472 C C . ASP A 1 190 ? -1.729 0.843 25.007 1.00 97.88 190 ASP A C 1
ATOM 1474 O O . ASP A 1 190 ? -0.674 1.471 25.061 1.00 97.88 190 ASP A O 1
ATOM 1478 N N . ALA A 1 191 ? -1.800 -0.383 24.470 1.00 96.31 191 ALA A N 1
ATOM 1479 C CA . ALA A 1 191 ? -0.665 -1.075 23.852 1.00 96.31 191 ALA A CA 1
ATOM 1480 C C . ALA A 1 191 ? -0.397 -0.636 22.398 1.00 96.31 191 ALA A C 1
ATOM 1482 O O . ALA A 1 191 ? 0.688 -0.877 21.864 1.00 96.31 191 ALA A O 1
ATOM 1483 N N . GLU A 1 192 ? -1.371 0.008 21.748 1.00 95.25 192 GLU A N 1
ATOM 1484 C CA . GLU A 1 192 ? -1.301 0.418 20.341 1.00 95.25 192 GLU A CA 1
ATOM 1485 C C . GLU A 1 192 ? -0.050 1.250 20.012 1.00 95.25 192 GLU A C 1
ATOM 1487 O O . GLU A 1 192 ? 0.646 0.873 19.063 1.00 95.25 192 GLU A O 1
ATOM 1492 N N . PRO A 1 193 ? 0.328 2.288 20.792 1.00 95.44 193 PRO A N 1
ATOM 1493 C CA . PRO A 1 193 ? 1.459 3.137 20.426 1.00 95.44 193 PRO A CA 1
ATOM 1494 C C . PRO A 1 193 ? 2.796 2.386 20.425 1.00 95.44 193 PRO A C 1
ATOM 1496 O O . PRO A 1 193 ? 3.656 2.643 19.580 1.00 95.44 193 PRO A O 1
ATOM 1499 N N . GLU A 1 194 ? 2.976 1.436 21.349 1.00 95.12 194 GLU A N 1
ATOM 1500 C CA . GLU A 1 194 ? 4.176 0.594 21.411 1.00 95.12 194 GLU A CA 1
ATOM 1501 C C . GLU A 1 194 ? 4.253 -0.341 20.198 1.00 95.12 194 GLU A C 1
ATOM 1503 O O . GLU A 1 194 ? 5.309 -0.464 19.566 1.00 95.12 194 GLU A O 1
ATOM 1508 N N . VAL A 1 195 ? 3.126 -0.960 19.831 1.00 92.25 195 VAL A N 1
ATOM 1509 C CA . VAL A 1 195 ? 3.024 -1.824 18.647 1.00 92.25 195 VAL A CA 1
ATOM 1510 C C . VAL A 1 195 ? 3.299 -1.030 17.371 1.00 92.25 195 VAL A C 1
ATOM 1512 O O . VAL A 1 195 ? 4.063 -1.498 16.519 1.00 92.25 195 VAL A O 1
ATOM 1515 N N . PHE A 1 196 ? 2.730 0.172 17.247 1.00 94.12 196 PHE A N 1
ATOM 1516 C CA . PHE A 1 196 ? 2.935 1.059 16.104 1.00 94.12 196 PHE A CA 1
ATOM 1517 C C . PHE A 1 196 ? 4.414 1.417 15.937 1.00 94.12 196 PHE A C 1
ATOM 1519 O O . PHE A 1 196 ? 4.990 1.193 14.870 1.00 94.12 196 PHE A O 1
ATOM 1526 N N . GLU A 1 197 ? 5.061 1.934 16.988 1.00 94.69 197 GLU A N 1
ATOM 1527 C CA . GLU A 1 197 ? 6.466 2.353 16.923 1.00 94.69 197 GLU A CA 1
ATOM 1528 C C . GLU A 1 197 ? 7.406 1.175 16.658 1.00 94.69 197 GLU A C 1
ATOM 1530 O O . GLU A 1 197 ? 8.304 1.278 15.818 1.00 94.69 197 GLU A O 1
ATOM 1535 N N . THR A 1 198 ? 7.168 0.031 17.303 1.00 93.81 198 THR A N 1
ATOM 1536 C CA . THR A 1 198 ? 7.955 -1.189 17.084 1.00 93.81 198 THR A CA 1
ATOM 1537 C C . THR A 1 198 ? 7.855 -1.654 15.633 1.00 93.81 198 THR A C 1
ATOM 1539 O O . THR A 1 198 ? 8.873 -1.911 14.986 1.00 93.81 198 THR A O 1
ATOM 1542 N N . THR A 1 199 ? 6.636 -1.710 15.094 1.00 91.69 199 THR A N 1
ATOM 1543 C CA . THR A 1 199 ? 6.383 -2.161 13.721 1.00 91.69 199 THR A CA 1
ATOM 1544 C C . THR A 1 199 ? 6.975 -1.192 12.701 1.00 91.69 199 THR A C 1
ATOM 1546 O O . THR A 1 199 ? 7.676 -1.618 11.782 1.00 91.69 199 THR A O 1
ATOM 1549 N N . LYS A 1 200 ? 6.767 0.117 12.889 1.00 93.06 200 LYS A N 1
ATOM 1550 C CA . LYS A 1 200 ? 7.346 1.169 12.045 1.00 93.06 200 LYS A CA 1
ATOM 1551 C C . LYS A 1 200 ? 8.870 1.058 11.986 1.00 93.06 200 LYS A C 1
ATOM 1553 O O . LYS A 1 200 ? 9.444 1.032 10.900 1.00 93.06 200 LYS A O 1
ATOM 1558 N N . ASN A 1 201 ? 9.531 0.961 13.140 1.00 93.62 201 ASN A N 1
ATOM 1559 C CA . ASN A 1 201 ? 10.993 0.907 13.204 1.00 93.62 201 ASN A CA 1
ATOM 1560 C C . ASN A 1 201 ? 11.545 -0.374 12.559 1.00 93.62 201 ASN A C 1
ATOM 1562 O O . ASN A 1 201 ? 12.541 -0.320 11.837 1.00 93.62 201 ASN A O 1
ATOM 1566 N N . ALA A 1 202 ? 10.873 -1.514 12.757 1.00 92.44 202 ALA A N 1
ATOM 1567 C CA . ALA A 1 202 ? 11.239 -2.769 12.105 1.00 92.44 202 ALA A CA 1
ATOM 1568 C C . ALA A 1 202 ? 11.102 -2.693 10.574 1.00 92.44 202 ALA A C 1
ATOM 1570 O O . ALA A 1 202 ? 11.974 -3.184 9.856 1.00 92.44 202 ALA A O 1
ATOM 1571 N N . LEU A 1 203 ? 10.040 -2.055 10.068 1.00 90.94 203 LEU A N 1
ATOM 1572 C CA . LEU A 1 203 ? 9.825 -1.871 8.632 1.00 90.94 203 LEU A CA 1
ATOM 1573 C C . LEU A 1 203 ? 10.891 -0.981 7.995 1.00 90.94 203 LEU A C 1
ATOM 1575 O O . LEU A 1 203 ? 11.442 -1.362 6.964 1.00 90.94 203 LEU A O 1
ATOM 1579 N N . PHE A 1 204 ? 11.236 0.151 8.614 1.00 90.88 204 PHE A N 1
ATOM 1580 C CA . PHE A 1 204 ? 12.295 1.022 8.095 1.00 90.88 204 PHE A CA 1
ATOM 1581 C C . PHE A 1 204 ? 13.654 0.326 8.066 1.00 90.88 204 PHE A C 1
ATOM 1583 O O . PHE A 1 204 ? 14.323 0.333 7.033 1.00 90.88 204 PHE A O 1
ATOM 1590 N N . ALA A 1 205 ? 14.017 -0.368 9.148 1.00 93.19 205 ALA A N 1
ATOM 1591 C CA . ALA A 1 205 ? 15.242 -1.159 9.183 1.00 93.19 205 ALA A CA 1
ATOM 1592 C C . ALA A 1 205 ? 15.257 -2.240 8.084 1.00 93.19 205 ALA A C 1
ATOM 1594 O O . ALA A 1 205 ? 16.293 -2.494 7.465 1.00 93.19 205 ALA A O 1
ATOM 1595 N N . LEU A 1 206 ? 14.108 -2.869 7.807 1.00 93.50 206 LEU A N 1
ATOM 1596 C CA . LEU A 1 206 ? 13.986 -3.867 6.747 1.00 93.50 206 LEU A CA 1
ATOM 1597 C C . LEU A 1 206 ? 14.026 -3.251 5.341 1.00 93.50 206 LEU A C 1
ATOM 1599 O O . LEU A 1 206 ? 14.598 -3.870 4.447 1.00 93.50 206 LEU A O 1
ATOM 1603 N N . ASN A 1 207 ? 13.477 -2.052 5.137 1.00 92.75 207 ASN A N 1
ATOM 1604 C CA . ASN A 1 207 ? 13.574 -1.307 3.879 1.00 92.75 207 ASN A CA 1
ATOM 1605 C C . ASN A 1 207 ? 15.037 -0.955 3.562 1.00 92.75 207 ASN A C 1
ATOM 1607 O O . ASN A 1 207 ? 15.520 -1.265 2.471 1.00 92.75 207 ASN A O 1
ATOM 1611 N N . GLU A 1 208 ? 15.762 -0.373 4.522 1.00 93.75 208 GLU A N 1
ATOM 1612 C CA . GLU A 1 208 ? 17.176 -0.001 4.364 1.00 93.75 208 GLU A CA 1
ATOM 1613 C C . GLU A 1 208 ? 18.063 -1.222 4.105 1.00 93.75 208 GLU A C 1
ATOM 1615 O O . GLU A 1 208 ? 18.869 -1.246 3.163 1.00 93.75 208 GLU A O 1
ATOM 1620 N N . LYS A 1 209 ? 17.879 -2.274 4.914 1.00 95.50 209 LYS A N 1
ATOM 1621 C CA . LYS A 1 209 ? 18.569 -3.551 4.727 1.00 95.50 209 LYS A CA 1
ATOM 1622 C C . LYS A 1 209 ? 18.230 -4.154 3.369 1.00 95.50 209 LYS A C 1
ATOM 1624 O O . LYS A 1 209 ? 19.135 -4.552 2.645 1.00 95.50 209 LYS A O 1
ATOM 1629 N N . GLY A 1 210 ? 16.949 -4.209 3.017 1.00 95.75 210 GLY A N 1
ATOM 1630 C CA . GLY A 1 210 ? 16.476 -4.814 1.780 1.00 95.75 210 GLY A CA 1
ATOM 1631 C C . GLY A 1 210 ? 17.069 -4.139 0.553 1.00 95.75 210 GLY A C 1
ATOM 1632 O O . GLY A 1 210 ? 17.623 -4.821 -0.301 1.00 95.75 210 GLY A O 1
ATOM 1633 N N . LEU A 1 211 ? 17.053 -2.805 0.496 1.00 95.50 211 LEU A N 1
ATOM 1634 C CA . LEU A 1 211 ? 17.675 -2.063 -0.601 1.00 95.50 211 LEU A CA 1
ATOM 1635 C C . LEU A 1 211 ? 19.184 -2.333 -0.695 1.00 95.50 211 LEU A C 1
ATOM 1637 O O . LEU A 1 211 ? 19.713 -2.539 -1.786 1.00 95.50 211 LEU A O 1
ATOM 1641 N N . THR A 1 212 ? 19.876 -2.345 0.446 1.00 97.31 212 THR A N 1
ATOM 1642 C CA . THR A 1 212 ? 21.321 -2.599 0.509 1.00 97.31 212 THR A CA 1
ATOM 1643 C C . THR A 1 212 ? 21.670 -4.003 0.019 1.00 97.31 212 THR A C 1
ATOM 1645 O O . THR A 1 212 ? 22.577 -4.167 -0.795 1.00 97.31 212 THR A O 1
ATOM 1648 N N . GLU A 1 213 ? 20.949 -5.018 0.488 1.00 97.62 213 GLU A N 1
ATOM 1649 C CA . GLU A 1 213 ? 21.201 -6.412 0.121 1.00 97.62 213 GLU A CA 1
ATOM 1650 C C . GLU A 1 213 ? 20.784 -6.709 -1.323 1.00 97.62 213 GLU A C 1
ATOM 1652 O O . GLU A 1 213 ? 21.513 -7.406 -2.022 1.00 97.62 213 GLU A O 1
ATOM 1657 N N . MET A 1 214 ? 19.691 -6.120 -1.819 1.00 98.12 214 MET A N 1
ATOM 1658 C CA . MET A 1 214 ? 19.307 -6.238 -3.231 1.00 98.12 214 MET A CA 1
ATOM 1659 C C . MET A 1 214 ? 20.370 -5.637 -4.161 1.00 98.12 214 MET A C 1
ATOM 1661 O O . MET A 1 214 ? 20.751 -6.280 -5.136 1.00 98.12 214 MET A O 1
ATOM 1665 N N . LYS A 1 215 ? 20.933 -4.465 -3.831 1.00 97.81 215 LYS A N 1
ATOM 1666 C CA . LYS A 1 215 ? 22.067 -3.887 -4.581 1.00 97.81 215 LYS A CA 1
ATOM 1667 C C . LYS A 1 215 ? 23.283 -4.817 -4.594 1.00 97.81 215 LYS A C 1
ATOM 1669 O O . LYS A 1 215 ? 23.894 -5.017 -5.638 1.00 97.81 215 LYS A O 1
ATOM 1674 N N . LYS A 1 216 ? 23.638 -5.407 -3.444 1.00 97.94 216 LYS A N 1
ATOM 1675 C CA . LYS A 1 216 ? 24.743 -6.382 -3.349 1.00 97.94 216 LYS A CA 1
ATOM 1676 C C . LYS A 1 216 ? 24.475 -7.652 -4.158 1.00 97.94 216 LYS A C 1
ATOM 1678 O O . LYS A 1 216 ? 25.420 -8.243 -4.668 1.00 97.94 216 LYS A O 1
ATOM 1683 N N . ALA A 1 217 ? 23.211 -8.055 -4.269 1.00 97.38 217 ALA A N 1
ATOM 1684 C CA . ALA A 1 217 ? 22.772 -9.185 -5.082 1.00 97.38 217 ALA A CA 1
ATOM 1685 C C . ALA A 1 217 ? 22.746 -8.881 -6.593 1.00 97.38 217 ALA A C 1
ATOM 1687 O O . ALA A 1 217 ? 22.462 -9.780 -7.375 1.00 97.38 217 ALA A O 1
ATOM 1688 N N . GLY A 1 218 ? 23.076 -7.651 -7.006 1.00 97.75 218 GLY A N 1
ATOM 1689 C CA . GLY A 1 218 ? 23.200 -7.267 -8.411 1.00 97.75 218 GLY A CA 1
ATOM 1690 C C . GLY A 1 218 ? 22.021 -6.476 -8.972 1.00 97.75 218 GLY A C 1
ATOM 1691 O O . GLY A 1 218 ? 22.065 -6.134 -10.148 1.00 97.75 218 GLY A O 1
ATOM 1692 N N . ILE A 1 219 ? 21.011 -6.137 -8.159 1.00 98.44 219 ILE A N 1
ATOM 1693 C CA . ILE A 1 219 ? 19.900 -5.292 -8.614 1.00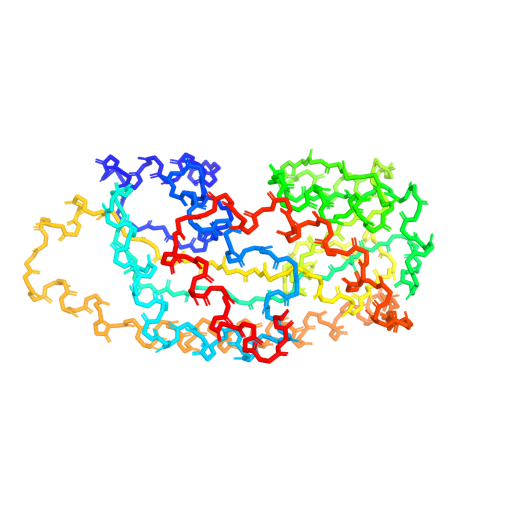 98.44 219 ILE A CA 1
ATOM 1694 C C . ILE A 1 219 ? 20.403 -3.889 -8.953 1.00 98.44 219 ILE A C 1
ATOM 1696 O O . ILE A 1 219 ? 20.947 -3.183 -8.095 1.00 98.44 219 ILE A O 1
ATOM 1700 N N . GLU A 1 220 ? 20.149 -3.451 -10.184 1.00 98.44 220 GLU A N 1
ATOM 1701 C CA . GLU A 1 220 ? 20.398 -2.076 -10.604 1.00 98.44 220 GLU A CA 1
ATOM 1702 C C . GLU A 1 220 ? 19.235 -1.175 -10.165 1.00 98.44 220 GLU A C 1
ATOM 1704 O O . GLU A 1 220 ? 18.064 -1.434 -10.457 1.00 98.44 220 GLU A O 1
ATOM 1709 N N . ILE A 1 221 ? 19.557 -0.090 -9.457 1.00 97.88 221 ILE A N 1
ATOM 1710 C CA . ILE A 1 221 ? 18.562 0.913 -9.073 1.00 97.88 221 ILE A CA 1
ATOM 1711 C C . ILE A 1 221 ? 18.379 1.906 -10.207 1.00 97.88 221 ILE A C 1
ATOM 1713 O O . ILE A 1 221 ? 19.337 2.521 -10.675 1.00 97.88 221 ILE A O 1
ATOM 1717 N N . ILE A 1 222 ? 17.128 2.083 -10.605 1.00 97.81 222 ILE A N 1
ATOM 1718 C CA . ILE A 1 222 ? 16.737 2.939 -11.709 1.00 97.81 222 ILE A CA 1
ATOM 1719 C C . ILE A 1 222 ? 15.982 4.146 -11.167 1.00 97.81 222 ILE A C 1
ATOM 1721 O O . ILE A 1 222 ? 14.934 4.007 -10.546 1.00 97.81 222 ILE A O 1
ATOM 1725 N N . GLU A 1 223 ? 16.503 5.338 -11.428 1.00 96.31 223 GLU A N 1
ATOM 1726 C CA . GLU A 1 223 ? 15.799 6.584 -11.137 1.00 96.31 223 GLU A CA 1
ATOM 1727 C C . GLU A 1 223 ? 14.938 6.993 -12.343 1.00 96.31 223 GLU A C 1
ATOM 1729 O O . GLU A 1 223 ? 15.451 7.012 -13.473 1.00 96.31 223 GLU A O 1
ATOM 1734 N N . PRO A 1 224 ? 13.642 7.295 -12.138 1.00 93.69 224 PRO A N 1
ATOM 1735 C CA . PRO A 1 224 ? 12.775 7.774 -13.202 1.00 93.69 224 PRO A CA 1
ATOM 1736 C C . PRO A 1 224 ? 13.220 9.127 -13.753 1.00 93.69 224 PRO A C 1
ATOM 1738 O O . PRO A 1 224 ? 13.654 10.007 -13.010 1.00 93.69 224 PRO A O 1
ATOM 1741 N N . VAL A 1 225 ? 13.035 9.314 -15.055 1.00 94.44 225 VAL A N 1
ATOM 1742 C CA . VAL A 1 225 ? 13.196 10.604 -15.733 1.00 94.44 225 VAL A CA 1
ATOM 1743 C C . VAL A 1 225 ? 11.823 11.210 -16.006 1.00 94.44 225 VAL A C 1
ATOM 1745 O O . VAL A 1 225 ? 10.863 10.475 -16.225 1.00 94.44 225 VAL A O 1
ATOM 1748 N N . ASN A 1 226 ? 11.726 12.541 -16.004 1.00 92.25 226 ASN A N 1
ATOM 1749 C CA . ASN A 1 226 ? 10.482 13.283 -16.258 1.00 92.25 226 ASN A CA 1
ATOM 1750 C C . ASN A 1 226 ? 9.299 12.808 -15.374 1.00 92.25 226 ASN A C 1
ATOM 1752 O O . ASN A 1 226 ? 8.275 12.344 -15.888 1.00 92.25 226 ASN A O 1
ATOM 1756 N N . PRO A 1 227 ? 9.412 12.875 -14.031 1.00 87.50 227 PRO A N 1
ATOM 1757 C CA . PRO A 1 227 ? 8.374 12.408 -13.097 1.00 87.50 227 PRO A CA 1
ATOM 1758 C C . PRO A 1 227 ? 6.973 13.008 -13.356 1.00 87.50 227 PRO A C 1
ATOM 1760 O O . PRO A 1 227 ? 5.944 12.398 -13.044 1.00 87.50 227 PRO A O 1
ATOM 1763 N N . GLU A 1 228 ? 6.910 14.192 -13.963 1.00 90.31 228 GLU A N 1
ATOM 1764 C CA . GLU A 1 228 ? 5.680 14.860 -14.377 1.00 90.31 228 GLU A CA 1
ATOM 1765 C C . GLU A 1 228 ? 4.895 14.103 -15.457 1.00 90.31 228 GLU A C 1
ATOM 1767 O O . GLU A 1 228 ? 3.666 14.211 -15.494 1.00 90.31 228 GLU A O 1
ATOM 1772 N N . ASP A 1 229 ? 5.560 13.320 -16.312 1.00 95.06 229 ASP A N 1
ATOM 1773 C CA . ASP A 1 229 ? 4.897 12.544 -17.362 1.00 95.06 229 ASP A CA 1
ATOM 1774 C C . ASP A 1 229 ? 4.088 11.388 -16.762 1.00 95.06 229 ASP A C 1
ATOM 1776 O O . ASP A 1 229 ? 2.936 11.171 -17.153 1.00 95.06 229 ASP A O 1
ATOM 1780 N N . PHE A 1 230 ? 4.624 10.725 -15.730 1.00 95.19 230 PHE A N 1
ATOM 1781 C CA . PHE A 1 230 ? 3.899 9.705 -14.966 1.00 95.19 230 PHE A CA 1
ATOM 1782 C C . PHE A 1 230 ? 2.667 10.303 -14.284 1.00 95.19 230 PHE A C 1
ATOM 1784 O O . PHE A 1 230 ? 1.555 9.801 -14.446 1.00 95.19 230 PHE A O 1
ATOM 1791 N N . SER A 1 231 ? 2.838 11.426 -13.580 1.00 92.12 231 SER A N 1
ATOM 1792 C CA . SER A 1 231 ? 1.726 12.126 -12.922 1.00 92.12 231 SER A CA 1
ATOM 1793 C C . SER A 1 231 ? 0.640 12.549 -13.918 1.00 92.12 231 SER A C 1
ATOM 1795 O O . SER A 1 231 ? -0.554 12.397 -13.653 1.00 92.12 231 SER A O 1
ATOM 1797 N N . ARG A 1 232 ? 1.030 13.042 -15.102 1.00 94.69 232 ARG A N 1
ATOM 1798 C CA . ARG A 1 232 ? 0.093 13.454 -16.159 1.00 94.69 232 ARG A CA 1
ATOM 1799 C C . ARG A 1 232 ? -0.704 12.274 -16.709 1.00 94.69 232 ARG A C 1
ATOM 1801 O O . ARG A 1 232 ? -1.913 12.410 -16.893 1.00 94.69 232 ARG A O 1
ATOM 1808 N N . ALA A 1 233 ? -0.056 11.135 -16.942 1.00 96.06 233 ALA A N 1
ATOM 1809 C CA . ALA A 1 233 ? -0.710 9.926 -17.438 1.00 96.06 233 ALA A CA 1
ATOM 1810 C C . ALA A 1 233 ? -1.760 9.378 -16.459 1.00 96.06 233 ALA A C 1
ATOM 1812 O O . ALA A 1 233 ? -2.771 8.809 -16.872 1.00 96.06 233 ALA A O 1
ATOM 1813 N N . LEU A 1 234 ? -1.563 9.609 -15.161 1.00 96.06 234 LEU A N 1
ATOM 1814 C CA . LEU A 1 234 ? -2.435 9.106 -14.104 1.00 96.06 234 LEU A CA 1
ATOM 1815 C C . LEU A 1 234 ? -3.668 9.980 -13.835 1.00 96.06 234 LEU A C 1
ATOM 1817 O O . LEU A 1 234 ? -4.567 9.535 -13.121 1.00 96.06 234 LEU A O 1
ATOM 1821 N N . ARG A 1 235 ? -3.785 11.171 -14.442 1.00 94.12 235 ARG A N 1
ATOM 1822 C CA . ARG A 1 235 ? -4.966 12.049 -14.281 1.00 94.12 235 ARG A CA 1
ATOM 1823 C C . ARG A 1 235 ? -6.282 11.336 -14.599 1.00 94.12 235 ARG A C 1
ATOM 1825 O O . ARG A 1 235 ? -7.232 11.432 -13.835 1.00 94.12 235 ARG A O 1
ATOM 1832 N N . GLY A 1 236 ? -6.306 10.525 -15.659 1.00 96.00 236 GLY A N 1
ATOM 1833 C CA . GLY A 1 236 ? -7.502 9.761 -16.029 1.00 96.00 236 GLY A CA 1
ATOM 1834 C C . GLY A 1 236 ? -7.919 8.708 -14.991 1.00 96.00 236 GLY A C 1
ATOM 1835 O O . GLY A 1 236 ? -9.092 8.342 -14.928 1.00 96.00 236 GLY A O 1
ATOM 1836 N N . VAL A 1 237 ? -6.989 8.229 -14.154 1.00 96.94 237 VAL A N 1
ATOM 1837 C CA . VAL A 1 237 ? -7.311 7.350 -13.015 1.00 96.94 237 VAL A CA 1
ATOM 1838 C C . VAL A 1 237 ? -8.049 8.158 -11.951 1.00 96.94 237 VAL A C 1
ATOM 1840 O O . VAL A 1 237 ? -9.111 7.744 -11.490 1.00 96.94 237 VAL A O 1
ATOM 1843 N N . TRP A 1 238 ? -7.546 9.345 -11.620 1.00 95.88 238 TRP A N 1
ATOM 1844 C CA . TRP A 1 238 ? -8.189 10.257 -10.676 1.00 95.88 238 TRP A CA 1
ATOM 1845 C C . TRP A 1 238 ? -9.601 10.656 -11.119 1.00 95.88 238 TRP A C 1
ATOM 1847 O O . TRP A 1 238 ? -10.548 10.451 -10.358 1.00 95.88 238 TRP A O 1
ATOM 1857 N N . ASP A 1 239 ? -9.763 11.088 -12.373 1.00 95.56 239 ASP A N 1
ATOM 1858 C CA . ASP A 1 239 ? -11.063 11.455 -12.956 1.00 95.56 239 ASP A CA 1
ATOM 1859 C C . ASP A 1 239 ? -12.073 10.297 -12.907 1.00 95.56 239 ASP A C 1
ATOM 1861 O O . ASP A 1 239 ? -13.275 10.496 -12.727 1.00 95.56 239 ASP A O 1
ATOM 1865 N N . LYS A 1 240 ? -11.587 9.057 -13.049 1.00 96.31 240 LYS A N 1
ATOM 1866 C CA . LYS A 1 240 ? -12.419 7.851 -13.020 1.00 96.31 240 LYS A CA 1
ATOM 1867 C C . LYS A 1 240 ? -12.845 7.448 -11.610 1.00 96.31 240 LYS A C 1
ATOM 1869 O O . LYS A 1 240 ? -13.941 6.902 -11.458 1.00 96.31 240 LYS A O 1
ATOM 1874 N N . TYR A 1 241 ? -11.975 7.595 -10.612 1.00 95.88 241 TYR A N 1
ATOM 1875 C CA . TYR A 1 241 ? -12.189 7.012 -9.284 1.00 95.88 241 TYR A CA 1
ATOM 1876 C C . TYR A 1 241 ? -12.649 8.020 -8.239 1.00 95.88 241 TYR A C 1
ATOM 1878 O O . TYR A 1 241 ? -13.579 7.703 -7.502 1.00 95.88 241 TYR A O 1
ATOM 1886 N N . LEU A 1 242 ? -12.072 9.223 -8.189 1.00 95.62 242 LEU A N 1
ATOM 1887 C CA . LEU A 1 242 ? -12.394 10.193 -7.141 1.00 95.62 242 LEU A CA 1
ATOM 1888 C C . LEU A 1 242 ? -13.901 10.521 -7.059 1.00 95.62 242 LEU A C 1
ATOM 1890 O O . LEU A 1 242 ? -14.439 10.482 -5.951 1.00 95.62 242 LEU A O 1
ATOM 1894 N N . PRO A 1 243 ? -14.627 10.736 -8.179 1.00 96.88 243 PRO A N 1
ATOM 1895 C CA . PRO A 1 243 ? -16.060 11.040 -8.128 1.00 96.88 243 PRO A CA 1
ATOM 1896 C C . PRO A 1 243 ? -16.948 9.893 -7.624 1.00 96.88 243 PRO A C 1
ATOM 1898 O O . PRO A 1 243 ? -18.130 10.112 -7.374 1.00 96.88 243 PRO A O 1
ATOM 1901 N N . LYS A 1 244 ? -16.419 8.666 -7.517 1.00 95.69 244 LYS A N 1
ATOM 1902 C CA . LYS A 1 244 ? -17.183 7.494 -7.059 1.00 95.69 244 LYS A CA 1
ATOM 1903 C C . LYS A 1 244 ? -17.269 7.392 -5.543 1.00 95.69 244 LYS A C 1
ATOM 1905 O O . LYS A 1 244 ? -18.094 6.630 -5.047 1.00 95.69 244 LYS A O 1
ATOM 1910 N N . PHE A 1 245 ? -16.396 8.088 -4.819 1.00 96.31 245 PHE A N 1
ATOM 1911 C CA . PHE A 1 245 ? -16.398 8.044 -3.366 1.00 96.31 245 PHE A CA 1
ATOM 1912 C C . PHE A 1 245 ? -17.405 9.035 -2.786 1.00 96.31 245 PHE A C 1
ATOM 1914 O O . PHE A 1 245 ? -17.708 10.065 -3.386 1.00 96.31 245 PHE A O 1
ATOM 1921 N N . GLU A 1 246 ? -17.891 8.734 -1.585 1.00 96.31 246 GLU A N 1
ATOM 1922 C CA . GLU A 1 246 ? -18.737 9.645 -0.816 1.00 96.31 246 GLU A CA 1
ATOM 1923 C C . GLU A 1 246 ? -18.042 11.002 -0.594 1.00 96.31 246 GLU A C 1
ATOM 1925 O O . GLU A 1 246 ? -16.814 11.036 -0.462 1.00 96.31 246 GLU A O 1
ATOM 1930 N N . PRO A 1 247 ? -18.788 12.119 -0.479 1.00 97.25 247 PRO A N 1
ATOM 1931 C CA . PRO A 1 247 ? -18.202 13.455 -0.341 1.00 97.25 247 PRO A CA 1
ATOM 1932 C C . PRO A 1 247 ? -17.156 13.566 0.775 1.00 97.25 247 PRO A C 1
ATOM 1934 O O . PRO A 1 247 ? -16.076 14.101 0.552 1.00 97.25 247 PRO A O 1
ATOM 1937 N N . TRP A 1 248 ? -17.414 12.960 1.938 1.00 96.50 248 TRP A N 1
ATOM 1938 C CA . TRP A 1 248 ? -16.480 12.988 3.068 1.00 96.50 248 TRP A CA 1
ATOM 1939 C C . TRP A 1 248 ? -15.144 12.281 2.766 1.00 96.50 248 TRP A C 1
ATOM 1941 O O . TRP A 1 248 ? -14.105 12.684 3.281 1.00 96.50 248 TRP A O 1
ATOM 1951 N N . VAL A 1 249 ? -15.147 11.250 1.913 1.00 97.50 249 VAL A N 1
ATOM 1952 C CA . VAL A 1 249 ? -13.922 10.566 1.463 1.00 97.50 249 VAL A CA 1
ATOM 1953 C C . VAL A 1 249 ? -13.173 11.451 0.476 1.00 97.50 249 VAL A C 1
ATOM 1955 O O . VAL A 1 249 ? -11.952 11.558 0.550 1.00 97.50 249 VAL A O 1
ATOM 1958 N N . GLN A 1 250 ? -13.895 12.113 -0.433 1.00 97.31 250 GLN A N 1
ATOM 1959 C CA . GLN A 1 250 ? -13.289 13.061 -1.368 1.00 97.31 250 GLN A CA 1
ATOM 1960 C C . GLN A 1 250 ? -12.613 14.215 -0.622 1.00 97.31 250 GLN A C 1
ATOM 1962 O O . GLN A 1 250 ? -11.524 14.624 -1.013 1.00 97.31 250 GLN A O 1
ATOM 1967 N N . ASP A 1 251 ? -13.222 14.711 0.455 1.00 97.06 251 ASP A N 1
ATOM 1968 C CA . ASP A 1 251 ? -12.650 15.768 1.292 1.00 97.06 251 ASP A CA 1
ATOM 1969 C C . ASP A 1 251 ? -11.381 15.300 2.015 1.00 97.06 251 ASP A C 1
ATOM 1971 O O . ASP A 1 251 ? -10.395 16.033 2.044 1.00 97.06 251 ASP A O 1
ATOM 1975 N N . ILE A 1 252 ? -11.353 14.059 2.519 1.00 97.19 252 ILE A N 1
ATOM 1976 C CA . ILE A 1 252 ? -10.131 13.453 3.076 1.00 97.19 252 ILE A CA 1
ATOM 1977 C C . ILE A 1 252 ? -9.033 13.383 2.015 1.00 97.19 252 ILE A C 1
ATOM 1979 O O . ILE A 1 252 ? -7.906 13.806 2.264 1.00 97.19 252 ILE A O 1
ATOM 1983 N N . VAL A 1 253 ? -9.357 12.872 0.829 1.00 96.88 253 VAL A N 1
ATOM 1984 C CA . VAL A 1 253 ? -8.400 12.729 -0.272 1.00 96.88 253 VAL A CA 1
ATOM 1985 C C . VAL A 1 253 ? -7.848 14.088 -0.709 1.00 96.88 253 VAL A C 1
ATOM 1987 O O . VAL A 1 253 ? -6.635 14.240 -0.836 1.00 96.88 253 VAL A O 1
ATOM 1990 N N . LYS A 1 254 ? -8.706 15.100 -0.871 1.00 95.38 254 LYS A N 1
ATOM 1991 C CA . LYS A 1 254 ? -8.285 16.479 -1.168 1.00 95.38 254 LYS A CA 1
ATOM 1992 C C . LYS A 1 254 ? -7.445 17.072 -0.040 1.00 95.38 254 LYS A C 1
ATOM 1994 O O . LYS A 1 254 ? -6.472 17.758 -0.317 1.00 95.38 254 LYS A O 1
ATOM 1999 N N . GLY A 1 255 ? -7.778 16.775 1.216 1.00 95.88 255 GLY A N 1
ATOM 2000 C CA . GLY A 1 255 ? -6.995 17.189 2.379 1.00 95.88 255 GLY A CA 1
ATOM 2001 C C . GLY A 1 255 ? -5.583 16.598 2.397 1.00 95.88 255 GLY A C 1
ATOM 2002 O O . GLY A 1 255 ? -4.649 17.298 2.773 1.00 95.88 255 GLY A O 1
ATOM 2003 N N . ILE A 1 256 ? -5.412 15.347 1.952 1.00 95.69 256 ILE A N 1
ATOM 2004 C CA . ILE A 1 256 ? -4.087 14.723 1.783 1.00 95.69 256 ILE A CA 1
ATOM 2005 C C . ILE A 1 256 ? -3.311 15.404 0.651 1.00 95.69 256 ILE A C 1
ATOM 2007 O O . ILE A 1 256 ? -2.128 15.693 0.795 1.00 95.69 256 ILE A O 1
ATOM 2011 N N . LEU A 1 257 ? -3.969 15.661 -0.482 1.00 92.38 257 LEU A N 1
ATOM 2012 C CA . LEU A 1 257 ? -3.323 16.296 -1.630 1.00 92.38 257 LEU A CA 1
ATOM 2013 C C . LEU A 1 257 ? -2.924 17.751 -1.340 1.00 92.38 257 LEU A C 1
ATOM 2015 O O . LEU A 1 257 ? -1.879 18.197 -1.815 1.00 92.38 257 LEU A O 1
ATOM 2019 N N . GLY A 1 258 ? -3.727 18.484 -0.564 1.00 90.44 258 GLY A N 1
ATOM 2020 C CA . GLY A 1 258 ? -3.520 19.908 -0.310 1.00 90.44 258 GLY A CA 1
ATOM 2021 C C . GLY A 1 258 ? -3.443 20.687 -1.624 1.00 90.44 258 GLY A C 1
ATOM 2022 O O . GLY A 1 258 ? -4.293 20.523 -2.498 1.00 90.44 258 GLY A O 1
ATOM 2023 N N . ASP A 1 259 ? -2.376 21.466 -1.799 1.00 83.94 259 ASP A N 1
ATOM 2024 C CA . ASP A 1 259 ? -2.120 22.253 -3.016 1.00 83.94 259 ASP A CA 1
ATOM 2025 C C . ASP A 1 259 ? -1.789 21.393 -4.257 1.00 83.94 259 ASP A C 1
ATOM 2027 O O . ASP A 1 259 ? -1.617 21.929 -5.352 1.00 83.94 259 ASP A O 1
ATOM 2031 N N . ARG A 1 260 ? -1.662 20.062 -4.106 1.00 84.31 260 ARG A N 1
ATOM 2032 C CA . ARG A 1 260 ? -1.420 19.120 -5.217 1.00 84.31 260 ARG A CA 1
ATOM 2033 C C . ARG A 1 260 ? -2.698 18.703 -5.954 1.00 84.31 260 ARG A C 1
ATOM 2035 O O . ARG A 1 260 ? -2.583 17.993 -6.954 1.00 84.31 260 ARG A O 1
ATOM 2042 N N . TYR A 1 261 ? -3.877 19.065 -5.442 1.00 66.56 261 TYR A N 1
ATOM 2043 C CA . TYR A 1 261 ? -5.165 18.826 -6.101 1.00 66.56 261 TYR A CA 1
ATOM 2044 C C . TYR A 1 261 ? -5.418 19.855 -7.209 1.00 66.56 261 TYR A C 1
ATOM 2046 O O . TYR A 1 261 ? -5.735 19.426 -8.342 1.00 66.56 261 TYR A O 1
#

Secondary structure (DSSP, 8-state):
--SHHHHHHHHHHTSSSEEEEEEHHHHTTT-GGGGGGGSTTS-SSHHHHHHHHTSHHHHHHHHHGGGGTEEEEEEEEEEEEEEEESS---SGGGGTT-EEEE-S-HHHHHHHHHTT-EEEE--GGGHHHHHHTTS-SEEEE-HHHHHHTTGGGS--EEE----EEEEEEEEEEHHHHHHS-HHHHHHHHHHHHHHHHHHHHHHHHHHHHHHHHHHHTTPEEEPPS-HHHHHHHTHHHHHHHGGGS-HHHHHHHHHHHGGG-

Nearest PDB structures (foldseek):
  4ovr-assembly2_B  TM=9.479E-01  e=2.106E-22  Xanthobacter autotrophicus Py2
  4mhf-assembly1_A  TM=9.438E-01  e=5.339E-22  Polaromonas sp. JS666
  4n17-assembly1_A  TM=9.326E-01  e=2.658E-22  Burkholderia ambifaria AMMD
  4pbq-assembly3_C  TM=9.349E-01  e=6.132E-21  Haemophilus influenzae RdAW
  9dsy-assembly1_A  TM=9.210E-01  e=3.122E-20  Pseudomonas aeruginosa PAO1

Organism: NCBI:txid412755

InterPro domains:
  IPR018389 TRAP transporter solute receptor DctP [PF03480] (1-241)
  IPR018389 TRAP transporter solute receptor DctP [PTHR33376] (1-256)
  I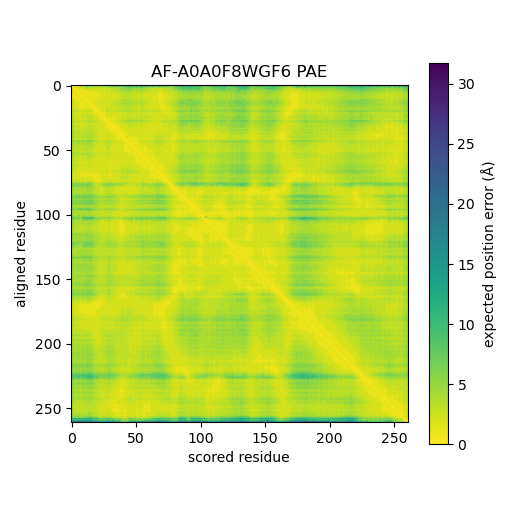PR038404 TRAP transporter solute receptor DctP superfamily [G3DSA:3.40.190.170] (1-257)

Foldseek 3Di:
DDDLQVVLVCLQVVVDFKDWFRWLLSCCVQPVLSVLQWAWVLDPALVLVVVLCPDPLVVVVQVSCVSSQKHFQAWQDKFQKWKFFQDFDAELVSQAAAEEEDAPGPNRCVLSVLSNHHYDYDDPVCVLVCLQVVVGGMYIDGLLVCQVVVSLVRTAEIEPPRTTIIITTMIGRNVVLVVDDPVVNVVSNVCRVVSHVVSVVVVVVSNVVSVVVSVVSRYHYHYYDPSVVSVVSSVVSCVVPLVVDDPSSNVSSCVSCPVVD

Mean predicted aligned error: 3.25 Å

pLDDT: mean 95.04, std 3.65, range [66.56, 98.69]

Radius of gyration: 18.54 Å; Cα contacts (8 Å, |Δi|>4): 463; chains: 1; bounding box: 44×41×55 Å

Solvent-accessible surface area (backbone atoms only — not comparable to full-atom values): 13634 Å² total; per-residue (Å²): 121,76,55,74,66,53,43,51,52,33,20,47,76,40,83,34,56,69,49,74,61,47,44,37,71,63,43,28,85,72,42,62,69,36,42,63,70,41,39,68,55,55,49,93,42,55,64,58,47,56,57,44,63,75,34,70,63,37,50,55,56,38,61,56,34,48,82,60,31,26,35,63,68,43,65,55,45,74,32,46,24,21,42,37,14,71,54,79,48,38,46,60,73,56,28,54,71,33,32,28,39,32,63,76,42,72,63,53,39,48,48,42,37,47,45,39,23,41,55,42,65,53,65,77,89,52,47,58,60,32,34,63,72,58,77,21,51,26,37,62,38,28,55,38,55,42,43,74,70,47,41,62,80,48,33,44,22,36,22,68,51,53,46,30,45,43,49,16,29,24,36,30,7,31,60,47,57,71,70,48,53,73,69,56,54,47,55,56,60,69,47,33,64,60,54,38,52,54,43,53,53,53,49,52,54,37,29,58,49,24,53,53,52,38,43,74,71,61,36,44,79,30,68,57,50,68,68,65,58,56,57,58,43,42,46,65,51,48,71,66,49,55,80,73,46,58,70,72,52,42,51,46,54,45,62,64,36,50,95,74,105